Protein AF-A0A399F2X4-F1 (afdb_monomer_lite)

Structure (mmCIF, N/CA/C/O backbone):
data_AF-A0A399F2X4-F1
#
_entry.id   AF-A0A399F2X4-F1
#
loop_
_atom_site.group_PDB
_atom_site.id
_atom_site.type_symbol
_atom_site.label_atom_id
_atom_site.label_alt_id
_atom_site.label_comp_id
_atom_site.label_asym_id
_atom_site.label_entity_id
_atom_site.label_seq_id
_atom_site.pdbx_PDB_ins_code
_atom_site.Cartn_x
_atom_site.Cartn_y
_atom_site.Cartn_z
_atom_site.occupancy
_atom_site.B_iso_or_equiv
_atom_site.auth_seq_id
_atom_site.auth_comp_id
_atom_site.auth_asym_id
_atom_site.auth_atom_id
_atom_site.pdbx_PDB_model_num
ATOM 1 N N . MET A 1 1 ? 36.537 -13.836 1.588 1.00 39.97 1 MET A N 1
ATOM 2 C CA . MET A 1 1 ? 35.482 -14.421 2.440 1.00 39.97 1 MET A CA 1
ATOM 3 C C . MET A 1 1 ? 34.225 -14.459 1.605 1.00 39.97 1 MET A C 1
ATOM 5 O O . MET A 1 1 ? 33.817 -13.409 1.134 1.00 39.97 1 MET A O 1
ATOM 9 N N . GLU A 1 2 ? 33.693 -15.646 1.347 1.00 48.72 2 GLU A N 1
ATOM 10 C CA . GLU A 1 2 ? 32.463 -15.823 0.576 1.00 48.72 2 GLU A CA 1
ATOM 11 C C . GLU A 1 2 ? 31.281 -15.624 1.533 1.00 48.72 2 GLU A C 1
ATOM 13 O O . GLU A 1 2 ? 31.170 -16.321 2.545 1.00 48.72 2 GLU A O 1
ATOM 18 N N . GLU A 1 3 ? 30.475 -14.593 1.291 1.00 52.88 3 GLU A N 1
ATOM 19 C CA . GLU A 1 3 ? 29.327 -14.262 2.130 1.00 52.88 3 GLU A CA 1
ATOM 20 C C . GLU A 1 3 ? 28.263 -15.352 1.960 1.00 52.88 3 GLU A C 1
ATOM 22 O O . GLU A 1 3 ? 27.816 -15.662 0.854 1.00 52.88 3 GLU A O 1
ATOM 27 N N . LYS A 1 4 ? 27.907 -16.011 3.064 1.00 54.25 4 LYS A N 1
ATOM 28 C CA . LYS A 1 4 ? 26.989 -17.148 3.055 1.00 54.25 4 LYS A CA 1
ATOM 29 C C . LYS A 1 4 ? 25.576 -16.630 2.780 1.00 54.25 4 LYS A C 1
ATOM 31 O O . LYS A 1 4 ? 24.913 -16.152 3.692 1.00 54.25 4 LYS A O 1
ATOM 36 N N . VAL A 1 5 ? 25.122 -16.732 1.532 1.00 59.81 5 VAL A N 1
ATOM 37 C CA . VAL A 1 5 ? 23.759 -16.348 1.137 1.00 59.81 5 VAL A CA 1
ATOM 38 C C . VAL A 1 5 ? 22.746 -17.184 1.924 1.00 59.81 5 VAL A C 1
ATOM 40 O O . VAL A 1 5 ? 22.725 -18.417 1.816 1.00 59.81 5 VAL A O 1
ATOM 43 N N . GLU A 1 6 ? 21.902 -16.529 2.723 1.00 63.84 6 GLU A N 1
ATOM 44 C CA . GLU A 1 6 ? 20.756 -17.186 3.347 1.00 63.84 6 GLU A CA 1
ATOM 45 C C . GLU A 1 6 ? 19.804 -17.687 2.259 1.00 63.84 6 GLU A C 1
ATOM 47 O O . GLU A 1 6 ? 19.302 -16.922 1.438 1.00 63.84 6 GLU A O 1
ATOM 52 N N . LYS A 1 7 ? 19.560 -19.000 2.232 1.00 80.50 7 LYS A N 1
ATOM 53 C CA . LYS A 1 7 ? 18.699 -19.620 1.214 1.00 80.50 7 LYS A CA 1
ATOM 54 C C . LYS A 1 7 ? 17.207 -19.388 1.480 1.00 80.50 7 LYS A C 1
ATOM 56 O O . LYS A 1 7 ? 16.410 -19.523 0.557 1.00 80.50 7 LYS A O 1
ATOM 61 N N . ILE A 1 8 ? 16.836 -19.086 2.729 1.00 84.31 8 ILE A N 1
ATOM 62 C CA . ILE A 1 8 ? 15.469 -18.807 3.186 1.00 84.31 8 ILE A CA 1
ATOM 63 C C . ILE A 1 8 ? 15.552 -17.821 4.357 1.00 84.31 8 ILE A C 1
ATOM 65 O O . ILE A 1 8 ? 16.296 -18.069 5.302 1.00 84.31 8 ILE A O 1
ATOM 69 N N . THR A 1 9 ? 14.739 -16.765 4.322 1.00 88.69 9 THR A N 1
ATOM 70 C CA . THR A 1 9 ? 14.605 -15.780 5.405 1.00 88.69 9 THR A CA 1
ATOM 71 C C . THR A 1 9 ? 13.118 -15.581 5.709 1.00 88.69 9 THR A C 1
ATOM 73 O O . THR A 1 9 ? 12.303 -15.519 4.788 1.00 88.69 9 THR A O 1
ATOM 76 N N . GLY A 1 10 ? 12.750 -15.476 6.988 1.00 91.94 10 GLY A N 1
ATOM 77 C CA . GLY A 1 10 ? 11.371 -15.251 7.431 1.00 91.94 10 GLY A CA 1
ATOM 78 C C . GLY A 1 10 ? 11.311 -14.329 8.648 1.00 91.94 10 GLY A C 1
ATOM 79 O O . GLY A 1 10 ? 12.251 -14.286 9.439 1.00 91.94 10 GLY A O 1
ATOM 80 N N . LYS A 1 11 ? 10.209 -13.586 8.790 1.00 95.44 11 LYS A N 1
ATOM 81 C CA . LYS A 1 11 ? 9.915 -12.741 9.958 1.00 95.44 11 LYS A CA 1
ATOM 82 C C . LYS A 1 11 ? 8.445 -12.849 10.343 1.00 95.44 11 LYS A C 1
ATOM 84 O O . LYS A 1 11 ? 7.616 -13.230 9.520 1.00 95.44 11 LYS A O 1
ATOM 89 N N . SER A 1 12 ? 8.144 -12.488 11.588 1.00 96.00 12 SER A N 1
ATOM 90 C CA . SER A 1 12 ? 6.785 -12.403 12.118 1.00 96.00 12 SER A CA 1
ATOM 91 C C . SER A 1 12 ? 6.455 -10.965 12.499 1.00 96.00 12 SER A C 1
ATOM 93 O O . SER A 1 12 ? 7.283 -10.266 13.079 1.00 96.00 12 SER A O 1
ATOM 95 N N . PHE A 1 13 ? 5.220 -10.543 12.235 1.00 96.94 13 PHE A N 1
ATOM 96 C CA . PHE A 1 13 ? 4.704 -9.270 12.736 1.00 96.94 13 PHE A CA 1
ATOM 97 C C . PHE A 1 13 ? 4.495 -9.256 14.257 1.00 96.94 13 PHE A C 1
ATOM 99 O O . PHE A 1 13 ? 4.267 -8.190 14.823 1.00 96.94 13 PHE A O 1
ATOM 106 N N . ASP A 1 14 ? 4.551 -10.401 14.935 1.00 96.31 14 ASP A N 1
ATOM 107 C CA . ASP A 1 14 ? 4.461 -10.456 16.402 1.00 96.31 14 ASP A CA 1
ATOM 108 C C . ASP A 1 14 ? 5.743 -9.945 17.073 1.00 96.31 14 ASP A C 1
ATOM 110 O O . ASP A 1 14 ? 5.722 -9.509 18.222 1.00 96.31 14 ASP A O 1
ATOM 114 N N . THR A 1 15 ? 6.845 -9.925 16.322 1.00 96.81 15 THR A N 1
ATOM 115 C CA . THR A 1 15 ? 8.121 -9.306 16.687 1.00 96.81 15 THR A CA 1
ATOM 116 C C . THR A 1 15 ? 8.558 -8.388 15.543 1.00 96.81 15 THR A C 1
ATOM 118 O O . THR A 1 15 ? 9.469 -8.743 14.788 1.00 96.81 15 THR A O 1
ATOM 121 N N . PRO A 1 16 ? 7.862 -7.257 15.335 1.00 97.50 16 PRO A N 1
ATOM 122 C CA . PRO A 1 16 ? 8.118 -6.404 14.186 1.00 97.50 16 PRO A CA 1
ATOM 123 C C . PRO A 1 16 ? 9.488 -5.730 14.301 1.00 97.50 16 PRO A C 1
ATOM 125 O O . PRO A 1 16 ? 9.978 -5.488 15.404 1.00 97.50 16 PRO A O 1
ATOM 128 N N . ASP A 1 17 ? 10.082 -5.388 13.158 1.00 97.38 17 ASP A N 1
ATOM 129 C CA . ASP A 1 17 ? 11.335 -4.624 13.121 1.00 97.38 17 ASP A CA 1
ATOM 130 C C . ASP A 1 17 ? 11.118 -3.207 13.671 1.00 97.38 17 ASP A C 1
ATOM 132 O O . ASP A 1 17 ? 11.993 -2.627 14.312 1.00 97.38 17 ASP A O 1
ATOM 136 N N . GLU A 1 18 ? 9.932 -2.651 13.416 1.00 97.62 18 GLU A N 1
ATOM 137 C CA . GLU A 1 18 ? 9.538 -1.318 13.849 1.00 97.62 18 GLU A CA 1
ATOM 138 C C . GLU A 1 18 ? 8.034 -1.272 14.145 1.00 97.62 18 GLU A C 1
ATOM 140 O O . GLU A 1 18 ? 7.224 -1.835 13.409 1.00 97.62 18 GLU A O 1
ATOM 145 N N . THR A 1 19 ? 7.645 -0.540 15.188 1.00 97.88 19 THR A N 1
ATOM 146 C CA . THR A 1 19 ? 6.246 -0.192 15.460 1.00 97.88 19 THR A CA 1
ATOM 147 C C . THR A 1 19 ? 6.093 1.325 15.458 1.00 97.88 19 THR A C 1
ATOM 149 O O . THR A 1 19 ? 6.681 2.023 16.284 1.00 97.88 19 THR A O 1
ATOM 152 N N . ARG A 1 20 ? 5.240 1.836 14.571 1.00 96.44 20 ARG A N 1
ATOM 153 C CA . ARG A 1 20 ? 4.943 3.262 14.395 1.00 96.44 20 ARG A CA 1
ATOM 154 C C . ARG A 1 20 ? 3.545 3.594 14.921 1.00 96.44 20 ARG A C 1
ATOM 156 O O . ARG A 1 20 ? 2.614 2.795 14.801 1.00 96.44 20 ARG A O 1
ATOM 163 N N . ARG A 1 21 ? 3.378 4.806 15.459 1.00 96.00 21 ARG A N 1
ATOM 164 C CA . ARG A 1 21 ? 2.077 5.397 15.842 1.00 96.00 21 ARG A CA 1
ATOM 165 C C . ARG A 1 21 ? 1.967 6.830 15.309 1.00 96.00 21 ARG A C 1
ATOM 167 O O . ARG A 1 21 ? 1.972 7.774 16.092 1.00 96.00 21 ARG A O 1
ATOM 174 N N . PRO A 1 22 ? 1.954 7.005 13.977 1.00 88.38 22 PRO A N 1
ATOM 175 C CA . PRO A 1 22 ? 2.062 8.328 13.360 1.00 88.38 22 PRO A CA 1
ATOM 176 C C . PRO A 1 22 ? 0.803 9.192 13.533 1.00 88.38 22 PRO A C 1
ATOM 178 O O . PRO A 1 22 ? 0.856 10.394 13.304 1.00 88.38 22 PRO A O 1
ATOM 181 N N . PHE A 1 23 ? -0.321 8.592 13.925 1.00 92.06 23 PHE A N 1
ATOM 182 C CA . PHE A 1 23 ? -1.590 9.270 14.163 1.00 92.06 23 PHE A CA 1
ATOM 183 C C . PHE A 1 23 ? -2.391 8.563 15.259 1.00 92.06 23 PHE A C 1
ATOM 185 O O . PHE A 1 23 ? -2.182 7.381 15.549 1.00 92.06 23 PHE A O 1
ATOM 192 N N . GLU A 1 24 ? -3.328 9.293 15.866 1.00 95.12 24 GLU A N 1
ATOM 193 C CA . GLU A 1 24 ? -4.239 8.745 16.872 1.00 95.12 24 GLU A CA 1
ATOM 194 C C . GLU A 1 24 ? -5.048 7.570 16.292 1.00 95.12 24 GLU A C 1
ATOM 196 O O . GLU A 1 24 ? -5.390 7.547 15.108 1.00 95.12 24 GLU A O 1
ATOM 201 N N . LYS A 1 25 ? -5.335 6.566 17.131 1.00 97.25 25 LYS A N 1
ATOM 202 C CA . LYS A 1 25 ? -6.074 5.341 16.772 1.00 97.25 25 LYS A CA 1
ATOM 203 C C . LYS A 1 25 ? -5.433 4.482 15.676 1.00 97.25 25 LYS A C 1
ATOM 205 O O . LYS A 1 25 ? -6.057 3.522 15.233 1.00 97.25 25 LYS A O 1
ATOM 210 N N . GLY A 1 26 ? -4.197 4.781 15.281 1.00 97.00 26 GLY A N 1
ATOM 211 C CA . GLY A 1 26 ? -3.413 3.990 14.343 1.00 97.00 26 GLY A CA 1
ATOM 212 C C . GLY A 1 26 ? -2.165 3.389 14.976 1.00 97.00 26 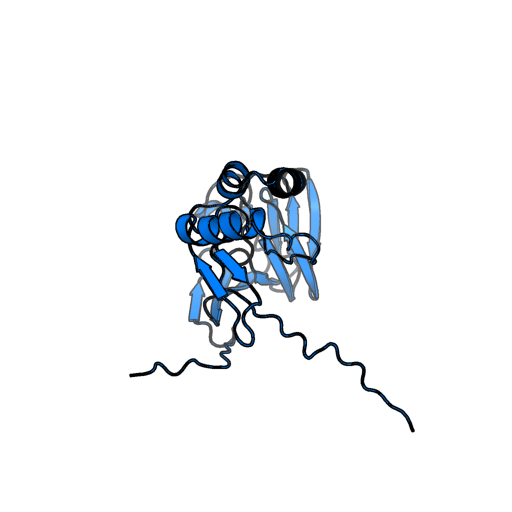GLY A C 1
ATOM 213 O O . GLY A 1 26 ? -1.450 4.030 15.751 1.00 97.00 26 GLY A O 1
ATOM 214 N N . LYS A 1 27 ? -1.875 2.146 14.609 1.00 98.06 27 LYS A N 1
ATOM 215 C CA . LYS A 1 27 ? -0.597 1.477 14.853 1.00 98.06 27 LYS A CA 1
ATOM 216 C C . LYS A 1 27 ? -0.161 0.803 13.555 1.00 98.06 27 LYS A C 1
ATOM 218 O O . LYS A 1 27 ? -0.986 0.167 12.907 1.00 98.06 27 LYS A O 1
ATOM 223 N N . ILE A 1 28 ? 1.114 0.926 13.202 1.00 97.88 28 ILE A N 1
ATOM 224 C CA . ILE A 1 28 ? 1.694 0.286 12.017 1.00 97.88 28 ILE A CA 1
ATOM 225 C C . ILE A 1 28 ? 2.913 -0.516 12.463 1.00 97.88 28 ILE A C 1
ATOM 227 O O . ILE A 1 28 ? 3.895 0.063 12.919 1.00 97.88 28 ILE A O 1
ATOM 231 N N . ASP A 1 29 ? 2.842 -1.835 12.349 1.00 98.25 29 ASP A N 1
ATOM 232 C CA . ASP A 1 29 ? 3.984 -2.730 12.529 1.00 98.25 29 ASP A CA 1
ATOM 233 C C . ASP A 1 29 ? 4.658 -2.961 11.170 1.00 98.25 29 ASP A C 1
ATOM 235 O O . ASP A 1 29 ? 3.976 -3.188 10.170 1.00 98.25 29 ASP A O 1
ATOM 239 N N . VAL A 1 30 ? 5.987 -2.914 11.128 1.00 97.19 30 VAL A N 1
ATOM 240 C CA . VAL A 1 30 ? 6.780 -3.051 9.901 1.00 97.19 30 VAL A CA 1
ATOM 241 C C . VAL A 1 30 ? 7.719 -4.240 10.029 1.00 97.19 30 VAL A C 1
ATOM 243 O O . VAL A 1 30 ? 8.387 -4.403 11.051 1.00 97.19 30 VAL A O 1
ATOM 246 N N . ILE A 1 31 ? 7.801 -5.046 8.975 1.00 96.00 31 ILE A N 1
ATOM 247 C CA . ILE A 1 31 ? 8.850 -6.056 8.810 1.00 96.00 31 ILE A CA 1
ATOM 248 C C . ILE A 1 31 ? 9.488 -5.907 7.434 1.00 96.00 31 ILE A C 1
ATOM 250 O O . ILE A 1 31 ? 8.806 -5.630 6.451 1.00 96.00 31 ILE A O 1
ATOM 254 N N . THR A 1 32 ? 10.795 -6.129 7.351 1.00 92.44 32 THR A N 1
ATOM 255 C CA . THR A 1 32 ? 11.526 -6.217 6.083 1.00 92.44 32 THR A CA 1
ATOM 256 C C . THR A 1 32 ? 12.113 -7.614 5.931 1.00 92.44 32 THR A C 1
ATOM 258 O O . THR A 1 32 ? 12.995 -8.007 6.697 1.00 92.44 32 THR A O 1
ATOM 261 N N . VAL A 1 33 ? 11.635 -8.371 4.941 1.00 90.06 33 VAL A N 1
ATOM 262 C CA . VAL A 1 33 ? 12.081 -9.746 4.651 1.00 90.06 33 VAL A CA 1
ATOM 263 C C . VAL A 1 33 ? 12.603 -9.810 3.225 1.00 90.06 33 VAL A C 1
ATOM 265 O O . VAL A 1 33 ? 11.892 -9.450 2.293 1.00 90.06 33 VAL A O 1
ATOM 268 N N . GLY A 1 34 ? 13.851 -10.253 3.042 1.00 85.50 34 GLY A N 1
ATOM 269 C CA . GLY A 1 34 ? 14.466 -10.326 1.711 1.00 85.50 34 GLY A CA 1
ATOM 270 C C . GLY A 1 34 ? 14.516 -8.973 0.986 1.00 85.50 34 GLY A C 1
ATOM 271 O O . GLY A 1 34 ? 14.362 -8.926 -0.229 1.00 85.50 34 GLY A O 1
ATOM 272 N N . GLY A 1 35 ? 14.654 -7.872 1.735 1.00 84.38 35 GLY A N 1
ATOM 273 C CA . GLY A 1 35 ? 14.640 -6.505 1.200 1.00 84.38 35 GLY A CA 1
ATOM 274 C C . GLY A 1 35 ? 13.250 -5.946 0.863 1.00 84.38 35 GLY A C 1
ATOM 275 O O . GLY A 1 35 ? 13.161 -4.816 0.396 1.00 84.38 35 GLY A O 1
ATOM 276 N N . LEU A 1 36 ? 12.171 -6.697 1.108 1.00 85.31 36 LEU A N 1
ATOM 277 C CA . LEU A 1 36 ? 10.798 -6.264 0.847 1.00 85.31 36 LEU A CA 1
ATOM 278 C C . LEU A 1 36 ? 10.125 -5.794 2.147 1.00 85.31 36 LEU A C 1
ATOM 280 O O . LEU A 1 36 ? 10.039 -6.592 3.088 1.00 85.31 36 LEU A O 1
ATOM 284 N N . PRO A 1 37 ? 9.650 -4.538 2.222 1.00 90.00 37 PRO A N 1
ATOM 285 C CA . PRO A 1 37 ? 8.921 -4.039 3.379 1.00 90.00 37 PRO A CA 1
ATOM 286 C C . PRO A 1 37 ? 7.449 -4.463 3.328 1.00 90.00 37 PRO A C 1
ATOM 288 O O . PRO A 1 37 ? 6.781 -4.305 2.309 1.00 90.00 37 PRO A O 1
ATOM 291 N N . PHE A 1 38 ? 6.930 -4.944 4.453 1.00 93.38 38 PHE A N 1
ATOM 292 C CA . PHE A 1 38 ? 5.515 -5.240 4.655 1.00 93.38 38 PHE A CA 1
ATOM 293 C C . PHE A 1 38 ? 4.996 -4.491 5.878 1.00 93.38 38 PHE A C 1
ATOM 295 O O . PHE A 1 38 ? 5.710 -4.332 6.874 1.00 93.38 38 PHE A O 1
ATOM 302 N N . TYR A 1 39 ? 3.732 -4.083 5.816 1.00 96.19 39 TYR A N 1
ATOM 303 C CA . TYR A 1 39 ? 3.081 -3.290 6.852 1.00 96.19 39 TYR A CA 1
ATOM 304 C C . TYR A 1 39 ? 1.858 -4.025 7.383 1.00 96.19 39 TYR A C 1
ATOM 306 O O . TYR A 1 39 ? 1.017 -4.447 6.594 1.00 96.19 39 TYR A O 1
ATOM 314 N N . ARG A 1 40 ? 1.730 -4.143 8.706 1.00 98.19 40 ARG A N 1
ATOM 315 C CA . ARG A 1 40 ? 0.478 -4.524 9.367 1.00 98.19 40 ARG A CA 1
ATOM 316 C C . ARG A 1 40 ? -0.093 -3.296 10.054 1.00 98.19 40 ARG A C 1
ATOM 318 O O . ARG A 1 40 ? 0.483 -2.803 11.025 1.00 98.19 40 ARG A O 1
ATOM 325 N N . GLU A 1 41 ? -1.223 -2.810 9.562 1.00 98.06 41 GLU A N 1
ATOM 326 C CA . GLU A 1 41 ? -1.934 -1.694 10.180 1.00 98.06 41 GLU A CA 1
ATOM 327 C C . GLU A 1 41 ? -3.001 -2.226 11.139 1.00 98.06 41 GLU A C 1
ATOM 329 O O . GLU A 1 41 ? -3.699 -3.198 10.854 1.00 98.06 41 GLU A O 1
ATOM 334 N N . THR A 1 42 ? -3.119 -1.591 12.300 1.00 98.56 42 THR A N 1
ATOM 335 C CA . THR A 1 42 ? -4.194 -1.817 13.269 1.00 98.56 42 THR A CA 1
ATOM 336 C C . THR A 1 42 ? -4.852 -0.481 13.564 1.00 98.56 42 THR A C 1
ATOM 338 O O . THR A 1 42 ? -4.226 0.421 14.131 1.00 98.56 42 THR A O 1
ATOM 341 N N . LEU A 1 43 ? -6.113 -0.361 13.163 1.00 98.69 43 LEU A N 1
ATOM 342 C CA . LEU A 1 43 ? -6.903 0.858 13.255 1.00 98.69 43 LEU A CA 1
ATOM 343 C C . LEU A 1 43 ? -8.026 0.633 14.267 1.00 98.69 43 LEU A C 1
ATOM 345 O O . LEU A 1 43 ? -8.848 -0.268 14.108 1.00 98.69 43 LEU A O 1
ATOM 349 N N . ALA A 1 44 ? -8.035 1.422 15.337 1.00 98.62 44 ALA A N 1
ATOM 350 C CA . ALA A 1 44 ? -8.999 1.258 16.419 1.00 98.62 44 ALA A CA 1
ATOM 351 C C . ALA A 1 44 ? -10.403 1.759 16.018 1.00 98.62 44 ALA A C 1
ATOM 353 O O . ALA A 1 44 ? -10.527 2.613 15.133 1.00 98.62 44 ALA A O 1
ATOM 354 N N . PRO A 1 45 ? -11.465 1.307 16.709 1.00 98.62 45 PRO A N 1
ATOM 355 C CA . PRO A 1 45 ? -12.823 1.794 16.492 1.00 98.62 45 PRO A CA 1
ATOM 356 C C . PRO A 1 45 ? -12.944 3.320 16.495 1.00 98.62 45 PRO A C 1
ATOM 358 O O . PRO A 1 45 ? -12.369 4.037 17.329 1.00 98.62 45 PRO A O 1
ATOM 361 N N . GLY A 1 46 ? -13.718 3.827 15.538 1.00 98.00 46 GLY A N 1
ATOM 362 C CA . GLY A 1 46 ? -13.890 5.257 15.297 1.00 98.00 46 GLY A CA 1
ATOM 363 C C . GLY A 1 46 ? -12.694 5.944 14.630 1.00 98.00 46 GLY A C 1
ATOM 364 O O . GLY A 1 46 ? -12.725 7.168 14.512 1.00 98.00 46 GLY A O 1
ATOM 365 N N . TRP A 1 47 ? -11.654 5.214 14.208 1.00 98.62 47 TRP A N 1
ATOM 366 C CA . TRP A 1 47 ? -10.634 5.761 13.312 1.00 98.62 47 TRP A CA 1
ATOM 367 C C . TRP A 1 47 ? -11.260 6.149 11.964 1.00 98.62 47 TRP A C 1
ATOM 369 O O . TRP A 1 47 ? -12.112 5.444 11.428 1.00 98.62 47 TRP A O 1
ATOM 379 N N . GLN A 1 48 ? -10.801 7.270 11.416 1.00 98.62 48 GLN A N 1
ATOM 380 C CA . GLN A 1 48 ? -11.164 7.806 10.103 1.00 98.62 48 GLN A CA 1
ATOM 381 C C . GLN A 1 48 ? -9.987 8.623 9.566 1.00 98.62 48 GLN A C 1
ATOM 383 O O . GLN A 1 48 ? -9.437 9.440 10.317 1.00 98.62 48 GLN A O 1
ATOM 388 N N . TRP A 1 49 ? -9.622 8.445 8.296 1.00 98.31 49 TRP A N 1
ATOM 389 C CA . TRP A 1 49 ? -8.478 9.119 7.679 1.00 98.31 49 TRP A CA 1
ATOM 390 C C . TRP A 1 49 ? -8.603 10.643 7.784 1.00 98.31 49 TRP A C 1
ATOM 392 O O . TRP A 1 49 ? -7.698 11.295 8.312 1.00 98.31 49 TRP A O 1
ATOM 402 N N . SER A 1 50 ? -9.753 11.213 7.414 1.00 98.00 50 SER A N 1
ATOM 403 C CA . SER A 1 50 ? -9.980 12.667 7.461 1.00 98.00 50 SER A CA 1
ATOM 404 C C . SER A 1 50 ? -9.940 13.275 8.867 1.00 98.00 50 SER A C 1
ATOM 406 O O . SER A 1 50 ? -9.699 14.474 9.006 1.00 98.00 50 SER A O 1
ATOM 408 N N . ARG A 1 51 ? -10.136 12.467 9.917 1.00 97.75 51 ARG A N 1
ATOM 409 C CA . ARG A 1 51 ? -10.078 12.921 11.316 1.00 97.75 51 ARG A CA 1
ATOM 410 C C . ARG A 1 51 ? -8.707 12.734 11.953 1.00 97.75 51 ARG A C 1
ATOM 412 O O . ARG A 1 51 ? -8.285 13.594 12.712 1.00 97.75 51 ARG A O 1
ATOM 419 N N . HIS A 1 52 ? -8.030 11.624 11.664 1.00 97.88 52 HIS A N 1
ATOM 420 C CA . HIS A 1 52 ? -6.837 11.220 12.416 1.00 97.88 52 HIS A CA 1
ATOM 421 C C . HIS A 1 52 ? -5.552 11.343 11.595 1.00 97.88 52 HIS A C 1
ATOM 423 O O . HIS A 1 52 ? -4.498 11.615 12.158 1.00 97.88 52 HIS A O 1
ATOM 429 N N . VAL A 1 53 ? -5.623 11.185 10.270 1.00 96.00 53 VAL A N 1
ATOM 430 C CA . VAL A 1 53 ? -4.447 11.226 9.387 1.00 96.00 53 VAL A CA 1
ATOM 431 C C . VAL A 1 53 ? -4.310 12.587 8.715 1.00 96.00 53 VAL A C 1
ATOM 433 O O . VAL A 1 53 ? -3.226 13.166 8.729 1.00 96.00 53 VAL A O 1
ATOM 436 N N . LYS A 1 54 ? -5.406 13.143 8.183 1.00 95.62 54 LYS A N 1
ATOM 437 C CA . LYS A 1 54 ? -5.424 14.458 7.522 1.00 95.62 54 LYS A CA 1
ATOM 438 C C . LYS A 1 54 ? -4.762 15.581 8.339 1.00 95.62 54 LYS A C 1
ATOM 440 O O . LYS A 1 54 ? -4.014 16.343 7.733 1.00 95.62 54 LYS A O 1
ATOM 445 N N . PRO A 1 55 ? -4.947 15.707 9.671 1.00 95.75 55 PRO A N 1
ATOM 446 C CA . PRO A 1 55 ? -4.253 16.744 10.443 1.00 95.75 55 PRO A CA 1
ATOM 447 C C . PRO A 1 55 ? -2.722 16.618 10.438 1.00 95.75 55 PRO A C 1
ATOM 449 O O . PRO A 1 55 ? -2.034 17.607 10.666 1.00 95.75 55 PRO A O 1
ATOM 452 N N . VAL A 1 56 ? -2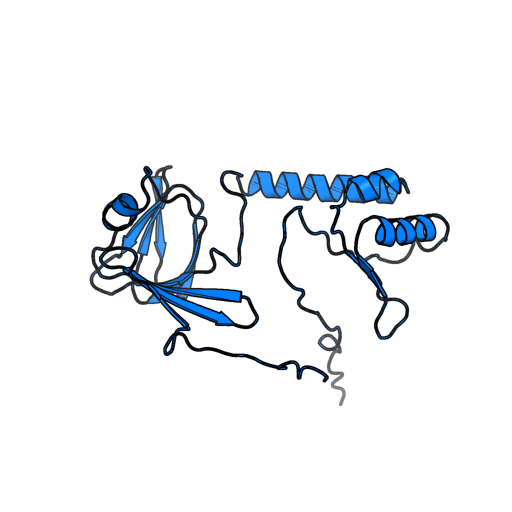.196 15.416 10.184 1.00 91.81 56 VAL A N 1
ATOM 453 C CA . VAL A 1 56 ? -0.756 15.127 10.142 1.00 91.81 56 VAL A CA 1
ATOM 454 C C . VAL A 1 56 ? -0.189 15.331 8.736 1.00 91.81 56 VAL A C 1
ATOM 456 O O . VAL A 1 56 ? 0.901 15.876 8.592 1.00 91.81 56 VAL A O 1
ATOM 459 N N . VAL A 1 57 ? -0.912 14.895 7.698 1.00 90.69 57 VAL A N 1
ATOM 460 C CA . VAL A 1 57 ? -0.395 14.848 6.312 1.00 90.69 57 VAL A CA 1
ATOM 461 C C . VAL A 1 57 ? -0.921 15.960 5.399 1.00 90.69 57 VAL A C 1
ATOM 463 O O . VAL A 1 57 ? -0.366 16.185 4.327 1.00 90.69 57 VAL A O 1
ATOM 466 N N . GLY A 1 58 ? -1.976 16.667 5.806 1.00 90.38 58 GLY A N 1
ATOM 467 C CA . GLY A 1 58 ? -2.648 17.678 4.992 1.00 90.38 58 GLY A CA 1
ATOM 468 C C . GLY A 1 58 ? -3.492 17.098 3.849 1.00 90.38 58 GLY A C 1
ATOM 469 O O . GLY A 1 58 ? -3.779 15.903 3.793 1.00 90.38 58 GLY A O 1
ATOM 470 N N . GLY A 1 59 ? -3.920 17.971 2.933 1.00 92.19 59 GLY A N 1
ATOM 471 C CA . GLY A 1 59 ? -4.758 17.605 1.785 1.00 92.19 59 GLY A CA 1
ATOM 472 C C . GLY A 1 59 ? -6.251 17.444 2.106 1.00 92.19 59 GLY A C 1
ATOM 473 O O . GLY A 1 59 ? -6.701 17.653 3.235 1.00 92.19 59 GLY A O 1
ATOM 474 N N . ASN A 1 60 ? -7.037 17.103 1.082 1.00 93.75 60 ASN A N 1
ATOM 475 C CA . ASN A 1 60 ? -8.492 16.932 1.200 1.00 93.75 60 ASN A CA 1
ATOM 476 C C . ASN A 1 60 ? -8.913 15.466 1.355 1.00 93.75 60 ASN A C 1
ATOM 478 O O . ASN A 1 60 ? -9.867 15.203 2.084 1.00 93.75 60 ASN A O 1
ATOM 482 N N . SER A 1 61 ? -8.163 14.549 0.746 1.00 95.56 61 SER A N 1
ATOM 483 C CA . SER A 1 61 ? -8.375 13.099 0.739 1.00 95.56 61 SER A CA 1
ATOM 484 C C . SER A 1 61 ? -7.025 12.367 0.722 1.00 95.56 61 SER A C 1
ATOM 486 O O . SER A 1 61 ? -5.982 12.980 0.460 1.00 95.56 61 SER A O 1
ATOM 488 N N . CYS A 1 62 ? -7.019 11.068 1.024 1.00 93.31 62 CYS A N 1
ATOM 489 C CA . CYS A 1 62 ? -5.823 10.238 0.950 1.00 93.31 62 CYS A CA 1
ATOM 490 C C . CYS A 1 62 ? -5.370 10.111 -0.505 1.00 93.31 62 CYS A C 1
ATOM 492 O O . CYS A 1 62 ? -6.126 9.657 -1.357 1.00 93.31 62 CYS A O 1
ATOM 494 N N . GLN A 1 63 ? -4.122 10.486 -0.783 1.00 91.69 63 GLN A N 1
ATOM 495 C CA . GLN A 1 63 ? -3.537 10.435 -2.129 1.00 91.69 63 GLN A CA 1
ATOM 496 C C . GLN A 1 63 ? -2.576 9.256 -2.323 1.00 91.69 63 GLN A C 1
ATOM 498 O O . GLN A 1 63 ? -1.853 9.192 -3.316 1.00 91.69 63 GLN A O 1
ATOM 503 N N . ARG A 1 64 ? -2.530 8.322 -1.369 1.00 88.31 64 ARG A N 1
ATOM 504 C CA . ARG A 1 64 ? -1.680 7.137 -1.471 1.00 88.31 64 ARG A CA 1
ATOM 505 C C . ARG A 1 64 ? -2.430 6.036 -2.221 1.00 88.31 64 ARG A C 1
ATOM 507 O O . ARG A 1 64 ? -3.626 5.852 -2.024 1.00 88.31 64 ARG A O 1
ATOM 514 N N . PHE A 1 65 ? -1.717 5.322 -3.086 1.00 88.62 65 PHE A N 1
ATOM 515 C CA . PHE A 1 65 ? -2.206 4.080 -3.675 1.00 88.62 65 PHE A CA 1
ATOM 516 C C . PHE A 1 65 ? -2.054 2.952 -2.654 1.00 88.62 65 PHE A C 1
ATOM 518 O O . PHE A 1 65 ? -0.996 2.829 -2.030 1.00 88.62 65 PHE A O 1
ATOM 525 N N . HIS A 1 66 ? -3.097 2.148 -2.484 1.00 92.06 66 HIS A N 1
ATOM 526 C CA . HIS A 1 66 ? -3.138 1.102 -1.470 1.00 92.06 66 HIS A CA 1
ATOM 527 C C . HIS A 1 66 ? -3.499 -0.250 -2.069 1.00 92.06 66 HIS A C 1
ATOM 529 O O . HIS A 1 66 ? -4.421 -0.347 -2.882 1.00 92.06 66 HIS A O 1
ATOM 535 N N . VAL A 1 67 ? -2.834 -1.295 -1.578 1.00 93.62 67 VAL A N 1
ATOM 536 C CA . VAL A 1 67 ? -3.221 -2.692 -1.787 1.00 93.62 67 VAL A CA 1
ATOM 537 C C . VAL A 1 67 ? -3.303 -3.349 -0.420 1.00 93.62 67 VAL A C 1
ATOM 539 O O . VAL A 1 67 ? -2.282 -3.584 0.233 1.00 93.62 67 VAL A O 1
ATOM 542 N N . LYS A 1 68 ? -4.530 -3.640 0.011 1.00 96.50 68 LYS A N 1
ATOM 543 C CA . LYS A 1 68 ? -4.815 -4.116 1.365 1.00 96.50 68 LYS A CA 1
ATOM 544 C C . LYS A 1 68 ? -5.381 -5.519 1.365 1.00 96.50 68 LYS A C 1
ATOM 546 O O . LYS A 1 68 ? -6.242 -5.835 0.551 1.00 96.50 68 LYS A O 1
ATOM 551 N N . ILE A 1 69 ? -4.939 -6.315 2.331 1.00 97.88 69 ILE A N 1
ATOM 552 C CA . ILE A 1 69 ? -5.511 -7.619 2.672 1.00 97.88 69 ILE A CA 1
ATOM 553 C C . ILE A 1 69 ? -6.068 -7.511 4.089 1.00 97.88 69 ILE A C 1
ATOM 555 O O . ILE A 1 69 ? -5.317 -7.234 5.027 1.00 97.88 69 ILE A O 1
ATOM 559 N N . PHE A 1 70 ? -7.369 -7.716 4.252 1.00 98.44 70 PHE A N 1
ATOM 560 C CA . PHE A 1 70 ? -8.055 -7.521 5.527 1.00 98.44 70 PHE A CA 1
ATOM 561 C C . PHE A 1 70 ? -8.059 -8.808 6.356 1.00 98.44 70 PHE A C 1
ATOM 563 O O . PHE A 1 70 ? -8.407 -9.883 5.868 1.00 98.44 70 PHE A O 1
ATOM 570 N N . LEU A 1 71 ? -7.662 -8.696 7.624 1.00 98.44 71 LEU A N 1
ATOM 571 C CA . LEU A 1 71 ? -7.487 -9.826 8.541 1.00 98.44 71 LEU A CA 1
ATOM 572 C C . LEU A 1 71 ? -8.536 -9.858 9.661 1.00 98.44 71 LEU A C 1
ATOM 574 O O . LEU A 1 71 ? -8.925 -10.941 10.087 1.00 98.44 71 LEU A O 1
ATOM 578 N N . ALA A 1 72 ? -8.966 -8.694 10.153 1.00 98.62 72 ALA A N 1
ATOM 579 C CA . ALA A 1 72 ? -9.942 -8.548 11.238 1.00 98.62 72 ALA A CA 1
ATOM 580 C C . ALA A 1 72 ? -10.654 -7.190 11.143 1.00 98.62 72 ALA A C 1
ATOM 582 O O . ALA A 1 72 ? -10.111 -6.262 10.534 1.00 98.62 72 ALA A O 1
ATOM 583 N N . GLY A 1 73 ? -11.827 -7.062 11.768 1.00 98.50 73 GLY A N 1
ATOM 584 C CA . GLY A 1 73 ? -12.658 -5.859 11.694 1.00 98.50 73 GLY A CA 1
ATOM 585 C C . GLY A 1 73 ? -13.099 -5.493 10.271 1.00 98.50 73 GLY A C 1
ATOM 586 O O . GLY A 1 73 ? -13.008 -6.297 9.341 1.00 98.50 73 GLY A O 1
ATOM 587 N N . ARG A 1 74 ? -13.636 -4.278 10.110 1.00 98.62 74 ARG A N 1
ATOM 588 C CA . ARG A 1 74 ? -14.164 -3.775 8.832 1.00 98.62 74 ARG A CA 1
ATOM 589 C C . ARG A 1 74 ? -13.720 -2.342 8.563 1.00 98.62 74 ARG A C 1
ATOM 591 O O . ARG A 1 74 ? -13.657 -1.516 9.478 1.00 98.62 74 ARG A O 1
ATOM 598 N N . GLN A 1 75 ? -13.483 -2.023 7.295 1.00 98.69 75 GLN A N 1
ATOM 599 C CA . GLN A 1 75 ? -13.163 -0.676 6.826 1.00 98.69 75 GLN A CA 1
ATOM 600 C C . GLN A 1 75 ? -14.095 -0.290 5.682 1.00 98.69 75 GLN A C 1
ATOM 602 O O . GLN A 1 75 ? -14.239 -1.023 4.707 1.00 98.69 75 GLN A O 1
ATOM 607 N N . ARG A 1 76 ? -14.696 0.894 5.782 1.00 98.75 76 ARG A N 1
ATOM 608 C CA . ARG A 1 76 ? -15.408 1.529 4.674 1.00 98.75 76 ARG A CA 1
ATOM 609 C C . ARG A 1 76 ? -14.471 2.515 3.991 1.00 98.75 76 ARG A C 1
ATOM 611 O O . ARG A 1 76 ? -13.734 3.232 4.669 1.00 98.75 76 ARG A O 1
ATOM 618 N N . VAL A 1 77 ? -14.520 2.549 2.667 1.00 98.50 77 VAL A N 1
ATOM 619 C CA . VAL A 1 77 ? -13.789 3.494 1.821 1.00 98.50 77 VAL A CA 1
ATOM 620 C C . VAL A 1 77 ? -14.795 4.275 0.988 1.00 98.50 77 VAL A C 1
ATOM 622 O O . VAL A 1 77 ? -15.775 3.704 0.507 1.00 98.50 77 VAL A O 1
ATOM 625 N N . ARG A 1 78 ? -14.542 5.574 0.830 1.00 98.50 78 ARG A N 1
ATOM 626 C CA . ARG A 1 78 ? -15.297 6.481 -0.034 1.00 98.50 78 ARG A CA 1
ATOM 627 C C . ARG A 1 78 ? -14.337 7.253 -0.915 1.00 98.50 78 ARG A C 1
ATOM 629 O O . ARG A 1 78 ? -13.537 8.029 -0.395 1.00 98.50 78 ARG A O 1
ATOM 636 N N . MET A 1 79 ? -14.433 7.034 -2.216 1.00 97.88 79 MET A N 1
ATOM 637 C CA . MET A 1 79 ? -13.680 7.770 -3.223 1.00 97.88 79 MET A CA 1
ATOM 638 C C . MET A 1 79 ? -14.236 9.192 -3.376 1.00 97.88 79 MET A C 1
ATOM 640 O O . MET A 1 79 ? -15.398 9.455 -3.055 1.00 97.88 79 MET A O 1
ATOM 644 N N . ASP A 1 80 ? -13.422 10.107 -3.898 1.00 97.12 80 ASP A N 1
ATOM 645 C CA . ASP A 1 80 ? -13.825 11.502 -4.128 1.00 97.12 80 ASP A CA 1
ATOM 646 C C . ASP A 1 80 ? -14.968 11.636 -5.163 1.00 97.12 80 ASP A C 1
ATOM 648 O O . ASP A 1 80 ? -15.715 12.613 -5.130 1.00 97.12 80 ASP A O 1
ATOM 652 N N . ASP A 1 81 ? -15.156 10.642 -6.041 1.00 95.56 81 ASP A N 1
ATOM 653 C CA . ASP A 1 81 ? -16.284 10.559 -6.987 1.00 95.56 81 ASP A CA 1
ATOM 654 C C . ASP A 1 81 ? -17.597 10.047 -6.354 1.00 95.56 81 ASP A C 1
ATOM 656 O O . ASP A 1 81 ? -18.635 9.996 -7.015 1.00 95.56 81 ASP A O 1
ATOM 660 N N . GLY A 1 82 ? -17.562 9.691 -5.066 1.00 96.56 82 GLY A N 1
ATOM 661 C CA . GLY A 1 82 ? -18.696 9.162 -4.312 1.00 96.56 82 GLY A CA 1
ATOM 662 C C . GLY A 1 82 ? -18.821 7.636 -4.317 1.00 96.56 82 GLY A C 1
ATOM 663 O O . GLY A 1 82 ? -19.699 7.119 -3.626 1.00 96.56 82 GLY A O 1
ATOM 664 N N . THR A 1 83 ? -17.964 6.901 -5.033 1.00 97.00 83 THR A N 1
ATOM 665 C CA . THR A 1 83 ? -17.930 5.432 -4.985 1.00 97.00 83 THR A CA 1
ATOM 666 C C . THR A 1 83 ? -17.607 4.960 -3.568 1.00 97.00 83 THR A C 1
ATOM 668 O O . THR A 1 83 ? -16.625 5.396 -2.967 1.00 97.00 83 THR A O 1
ATOM 671 N N . GLU A 1 84 ? -18.414 4.043 -3.026 1.00 98.19 84 GLU A N 1
ATOM 672 C CA . GLU A 1 84 ? -18.251 3.519 -1.666 1.00 98.19 84 GLU A CA 1
ATOM 673 C C . GLU A 1 84 ? -18.235 1.991 -1.627 1.00 98.19 84 GLU A C 1
ATOM 675 O O . GLU A 1 84 ? -19.073 1.329 -2.240 1.00 98.19 84 GLU A O 1
ATOM 680 N N . MET A 1 85 ? -17.325 1.426 -0.832 1.00 98.44 85 MET A N 1
ATOM 681 C CA . MET A 1 85 ? -17.236 -0.018 -0.604 1.00 98.44 85 MET A CA 1
ATOM 682 C C . MET A 1 85 ? -16.779 -0.323 0.825 1.00 98.44 85 MET A C 1
ATOM 684 O O . MET A 1 85 ? -16.028 0.450 1.423 1.00 98.44 85 MET A O 1
ATOM 688 N N . GLU A 1 86 ? -17.267 -1.427 1.393 1.00 98.62 86 GLU A N 1
ATOM 689 C CA . GLU A 1 86 ? -16.807 -1.962 2.679 1.00 98.62 86 GLU A CA 1
ATOM 690 C C . GLU A 1 86 ? -16.015 -3.239 2.461 1.00 98.62 86 GLU A C 1
ATOM 692 O O . GLU A 1 86 ? -16.418 -4.073 1.654 1.00 98.62 86 GLU A O 1
ATOM 697 N N . PHE A 1 87 ? -14.949 -3.395 3.235 1.00 98.62 87 PHE A N 1
ATOM 698 C CA . PHE A 1 87 ? -14.087 -4.565 3.230 1.00 98.62 87 PHE A CA 1
ATOM 699 C C . PHE A 1 87 ? -13.974 -5.130 4.645 1.00 98.62 87 PHE A C 1
ATOM 701 O O . PHE A 1 87 ? -13.912 -4.373 5.622 1.00 98.62 87 PHE A O 1
ATOM 708 N N . GLY A 1 88 ? -13.955 -6.453 4.752 1.00 98.31 88 GLY A N 1
ATOM 709 C CA . GLY A 1 88 ? -13.793 -7.205 5.990 1.00 98.31 88 GLY A CA 1
ATOM 710 C C . GLY A 1 88 ? -12.832 -8.387 5.825 1.00 98.31 88 GLY A C 1
ATOM 711 O O . GLY A 1 88 ? -12.127 -8.483 4.823 1.00 98.31 88 GLY A O 1
ATOM 712 N N . PRO A 1 89 ? -12.762 -9.297 6.810 1.00 98.38 89 PRO A N 1
ATOM 713 C CA . PRO A 1 89 ? -11.751 -10.350 6.829 1.00 98.38 89 PRO A CA 1
ATOM 714 C C . PRO A 1 89 ? -11.822 -11.257 5.595 1.00 98.38 89 PRO A C 1
ATOM 716 O O . PRO A 1 89 ? -12.885 -11.782 5.268 1.00 98.38 89 PRO A O 1
ATOM 719 N N . GLY A 1 90 ? -10.677 -11.468 4.944 1.00 96.69 90 GLY A N 1
ATOM 720 C CA . GLY A 1 90 ? -10.557 -12.254 3.712 1.00 96.69 90 GLY A CA 1
ATOM 721 C C . GLY A 1 90 ? -10.645 -11.433 2.424 1.00 96.69 90 GLY A C 1
ATOM 722 O O . GLY A 1 90 ? -10.247 -11.935 1.372 1.00 96.69 90 GLY A O 1
ATOM 723 N N . ASP A 1 91 ? -11.087 -10.176 2.499 1.00 98.38 91 ASP A N 1
ATOM 724 C CA . ASP A 1 91 ? -11.154 -9.299 1.334 1.00 98.38 91 ASP A CA 1
ATOM 725 C C . ASP A 1 91 ? -9.774 -8.740 0.960 1.00 98.38 91 ASP A C 1
ATOM 727 O O . ASP A 1 91 ? -8.896 -8.516 1.805 1.00 98.38 91 ASP A O 1
ATOM 731 N N . VAL A 1 92 ? -9.612 -8.462 -0.333 1.00 96.56 92 VAL A N 1
ATOM 732 C CA . VAL A 1 92 ? -8.466 -7.743 -0.896 1.00 96.56 92 VAL A CA 1
ATOM 733 C C . VAL A 1 92 ? -8.986 -6.502 -1.606 1.00 96.56 92 VAL A C 1
ATOM 735 O O . VAL A 1 92 ? -9.915 -6.595 -2.406 1.00 96.56 92 VAL A O 1
ATOM 738 N N . ALA A 1 93 ? -8.386 -5.346 -1.332 1.00 94.06 93 ALA A N 1
ATOM 739 C CA . ALA A 1 93 ? -8.800 -4.076 -1.917 1.00 94.06 93 ALA A CA 1
ATOM 740 C C . ALA A 1 93 ? -7.633 -3.356 -2.586 1.00 94.06 93 ALA A C 1
ATOM 742 O O . ALA A 1 93 ? -6.542 -3.256 -2.020 1.00 94.06 93 ALA A O 1
ATOM 743 N N . VAL A 1 94 ? -7.911 -2.791 -3.758 1.00 92.75 94 VAL A N 1
ATOM 744 C CA . VAL A 1 94 ? -7.063 -1.808 -4.432 1.00 92.75 94 VAL A CA 1
ATOM 745 C C . VAL A 1 94 ? -7.761 -0.458 -4.325 1.00 92.75 94 VAL A C 1
ATOM 747 O O . VAL A 1 94 ? -8.924 -0.338 -4.701 1.00 92.75 94 VAL A O 1
ATOM 750 N N . MET A 1 95 ? -7.078 0.549 -3.780 1.00 91.88 95 MET A N 1
ATOM 751 C CA . MET A 1 95 ? -7.620 1.907 -3.665 1.00 91.88 95 MET A CA 1
ATOM 752 C C . MET A 1 95 ? -6.6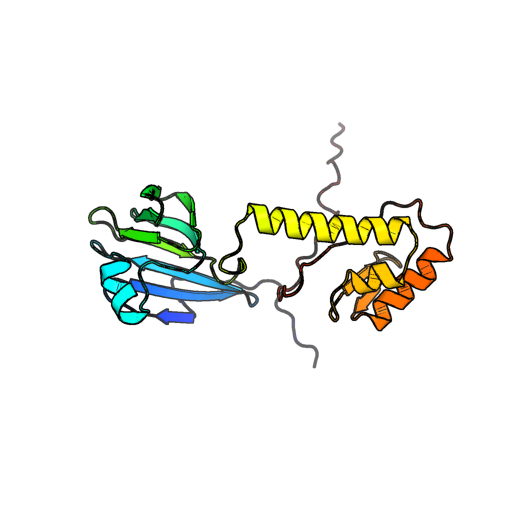75 2.886 -4.347 1.00 91.88 95 MET A C 1
ATOM 754 O O . MET A 1 95 ? -5.512 3.031 -3.956 1.00 91.88 95 MET A O 1
ATOM 758 N N . HIS A 1 96 ? -7.196 3.570 -5.360 1.00 90.56 96 HIS A N 1
ATOM 759 C CA . HIS A 1 96 ? -6.487 4.644 -6.041 1.00 90.56 96 HIS A CA 1
ATOM 760 C C . HIS A 1 96 ? -6.432 5.916 -5.176 1.00 90.56 96 HIS A C 1
ATOM 762 O O . HIS A 1 96 ? -7.218 6.058 -4.234 1.00 90.56 96 HIS A O 1
ATOM 768 N N . PRO A 1 97 ? -5.510 6.852 -5.473 1.00 91.94 97 PRO A N 1
ATOM 769 C CA . PRO A 1 97 ? -5.515 8.178 -4.862 1.00 91.94 97 PRO A CA 1
ATOM 770 C C . PRO A 1 97 ? -6.893 8.849 -4.957 1.00 91.94 97 PRO A C 1
ATOM 772 O O . PRO A 1 97 ? -7.550 8.765 -5.992 1.00 91.94 97 PRO A O 1
ATOM 775 N N . GLY A 1 98 ? -7.306 9.531 -3.888 1.00 95.19 98 GLY A N 1
ATOM 776 C CA . GLY A 1 98 ? -8.579 10.248 -3.807 1.00 95.19 98 GLY A CA 1
ATOM 777 C C . GLY A 1 98 ? -9.656 9.503 -3.026 1.00 95.19 98 GLY A C 1
ATOM 778 O O . GLY A 1 98 ? -10.663 9.103 -3.603 1.00 95.19 98 GLY A O 1
ATOM 779 N N . HIS A 1 99 ? -9.453 9.302 -1.719 1.00 97.69 99 HIS A N 1
ATOM 780 C CA . HIS A 1 99 ? -10.463 8.688 -0.850 1.00 97.69 99 HIS A CA 1
ATOM 781 C C . HIS A 1 99 ? -10.369 9.102 0.626 1.00 97.69 99 HIS A C 1
ATOM 783 O O . HIS A 1 99 ? -9.309 9.479 1.128 1.00 97.69 99 HIS A O 1
ATOM 789 N N . ASP A 1 100 ? -11.477 8.960 1.350 1.00 98.44 100 ASP A N 1
ATOM 790 C CA . ASP A 1 100 ? -11.508 8.842 2.811 1.00 98.44 100 ASP A CA 1
ATOM 791 C C . ASP A 1 100 ? -11.790 7.381 3.197 1.00 98.44 100 ASP A C 1
ATOM 793 O O . ASP A 1 100 ? -12.373 6.612 2.428 1.00 98.44 100 ASP A O 1
ATOM 797 N N . ALA A 1 101 ? -11.378 6.982 4.396 1.00 98.25 101 ALA A N 1
ATOM 798 C CA . ALA A 1 101 ? -11.621 5.638 4.907 1.00 98.25 101 ALA A CA 1
ATOM 799 C C . ALA A 1 101 ? -11.851 5.664 6.415 1.00 98.25 101 ALA A C 1
ATOM 801 O O . ALA A 1 101 ? -11.249 6.474 7.119 1.00 98.25 101 ALA A O 1
ATOM 802 N N . TRP A 1 102 ? -12.693 4.770 6.929 1.00 98.75 102 TRP A N 1
ATOM 803 C CA . TRP A 1 102 ? -12.971 4.667 8.362 1.00 98.75 102 TRP A CA 1
ATOM 804 C C . TRP A 1 102 ? -13.242 3.237 8.808 1.00 98.75 102 TRP A C 1
ATOM 806 O O . TRP A 1 102 ? -13.681 2.392 8.029 1.00 98.75 102 TRP A O 1
ATOM 816 N N . VAL A 1 103 ? -12.966 2.975 10.084 1.00 98.81 103 VAL A N 1
ATOM 817 C CA . VAL A 1 103 ? -13.299 1.701 10.730 1.00 98.81 103 VAL A CA 1
ATOM 818 C C . VAL A 1 103 ? -14.805 1.637 10.959 1.00 98.81 103 VAL A C 1
ATOM 820 O O . VAL A 1 103 ? -15.408 2.597 11.445 1.00 98.81 103 VAL A O 1
ATOM 823 N N . VAL A 1 104 ? -15.402 0.502 10.609 1.00 98.62 104 VAL A N 1
ATOM 824 C CA . VAL A 1 104 ? -16.822 0.213 10.825 1.00 98.62 104 VAL A CA 1
ATOM 825 C C . VAL A 1 104 ? -16.972 -0.657 12.069 1.00 98.62 104 VAL A C 1
ATOM 827 O O . VAL A 1 104 ? -16.307 -1.681 12.196 1.00 98.62 104 VAL A O 1
ATOM 830 N N . GLY A 1 105 ? -17.886 -0.269 12.960 1.00 97.19 105 GLY A N 1
ATOM 831 C CA . GLY A 1 105 ? -18.181 -1.013 14.184 1.00 97.19 105 GLY A CA 1
ATOM 832 C C . GLY A 1 105 ? -17.207 -0.734 15.332 1.00 97.19 105 GLY A C 1
ATOM 833 O O . GLY A 1 105 ? -16.560 0.315 15.393 1.00 97.19 105 GLY A O 1
ATOM 834 N N . ASP A 1 106 ? -17.164 -1.672 16.271 1.00 97.88 106 ASP A N 1
ATOM 835 C CA . ASP A 1 106 ? -16.422 -1.630 17.534 1.00 97.88 106 ASP A CA 1
ATOM 836 C C . ASP A 1 106 ? -15.231 -2.604 17.579 1.00 97.88 106 ASP A C 1
ATOM 838 O O . ASP A 1 106 ? -14.499 -2.647 18.569 1.00 97.88 106 ASP A O 1
ATOM 842 N N . GLU A 1 107 ? -14.976 -3.326 16.489 1.00 98.50 107 GLU A N 1
ATOM 843 C CA . GLU A 1 107 ? -13.788 -4.158 16.315 1.00 98.50 107 GLU A CA 1
ATOM 844 C C . GLU A 1 107 ? -12.659 -3.359 15.648 1.00 98.50 107 GLU A C 1
ATOM 846 O O . GLU A 1 107 ? -12.879 -2.574 14.723 1.00 98.50 107 GLU A O 1
ATOM 851 N N . ALA A 1 108 ? -11.421 -3.553 16.109 1.00 98.56 108 ALA A N 1
ATOM 852 C CA . ALA A 1 108 ? -10.266 -2.962 15.447 1.00 98.56 108 ALA A CA 1
ATOM 853 C C . ALA A 1 108 ? -10.073 -3.580 14.055 1.00 98.56 108 ALA A C 1
ATOM 855 O O . ALA A 1 108 ? -10.024 -4.798 13.905 1.00 98.56 108 ALA A O 1
ATOM 856 N N . ASN A 1 109 ? -9.896 -2.734 13.043 1.00 98.75 109 ASN A N 1
ATOM 857 C CA . ASN A 1 109 ? -9.598 -3.186 11.693 1.00 98.75 109 ASN A CA 1
ATOM 858 C C . ASN A 1 109 ? -8.098 -3.489 11.569 1.00 98.75 109 ASN A C 1
ATOM 860 O O . ASN A 1 109 ? -7.268 -2.588 11.742 1.00 98.75 109 ASN A O 1
ATOM 864 N N . VAL A 1 110 ? -7.752 -4.739 11.259 1.00 98.69 110 VAL A N 1
ATOM 865 C CA . VAL A 1 110 ? -6.369 -5.206 11.077 1.00 98.69 110 VAL A CA 1
ATOM 866 C C . VAL A 1 110 ? -6.168 -5.625 9.629 1.00 98.69 110 VAL A C 1
ATOM 868 O O . VAL A 1 110 ? -6.950 -6.412 9.099 1.00 98.69 110 VAL A O 1
ATOM 871 N N . LEU A 1 111 ? -5.115 -5.122 8.989 1.00 98.50 111 LEU A N 1
ATOM 872 C CA . LEU A 1 111 ? -4.837 -5.377 7.574 1.00 98.50 111 LEU A CA 1
ATOM 873 C C . LEU A 1 111 ? -3.336 -5.448 7.286 1.00 98.50 111 LEU A C 1
ATOM 875 O O . LEU A 1 111 ? -2.532 -4.888 8.033 1.00 98.50 111 LEU A O 1
ATOM 879 N N . ILE A 1 112 ? -2.974 -6.101 6.183 1.00 97.88 112 ILE A N 1
ATOM 880 C CA . ILE A 1 112 ? -1.645 -6.011 5.569 1.00 97.88 112 ILE A CA 1
ATOM 881 C C . ILE A 1 112 ? -1.700 -5.025 4.404 1.00 97.88 112 ILE A C 1
ATOM 883 O O . ILE A 1 112 ? -2.601 -5.123 3.577 1.00 97.88 112 ILE A O 1
ATOM 887 N N . GLU A 1 113 ? -0.737 -4.110 4.328 1.00 92.88 113 GLU A N 1
ATOM 888 C CA . GLU A 1 113 ? -0.602 -3.111 3.262 1.00 92.88 113 GLU A CA 1
ATOM 889 C C . GLU A 1 113 ? 0.698 -3.331 2.472 1.00 92.88 113 GLU A C 1
ATOM 891 O O . GLU A 1 113 ? 1.765 -3.565 3.052 1.00 92.88 113 GLU A O 1
ATOM 896 N N . LEU A 1 114 ? 0.606 -3.233 1.142 1.00 89.00 114 LEU A N 1
ATOM 897 C CA . LEU A 1 114 ? 1.703 -3.477 0.196 1.00 89.00 114 LEU A CA 1
ATOM 898 C C . LEU A 1 114 ? 2.116 -2.222 -0.599 1.00 89.00 114 LEU A C 1
ATOM 900 O O . LEU A 1 114 ? 2.827 -2.341 -1.599 1.00 89.00 114 LEU A O 1
ATOM 904 N N . ALA A 1 115 ? 1.707 -1.029 -0.159 1.00 70.00 115 ALA A N 1
ATOM 905 C CA . ALA A 1 115 ? 1.882 0.252 -0.853 1.00 70.00 115 ALA A CA 1
ATOM 906 C C . ALA A 1 115 ? 3.302 0.558 -1.375 1.00 70.00 115 ALA A C 1
ATOM 908 O O . ALA A 1 115 ? 3.439 1.265 -2.368 1.00 70.00 115 ALA A O 1
ATOM 909 N N . ASP A 1 116 ? 4.366 0.044 -0.745 1.00 72.12 116 ASP A N 1
ATOM 910 C CA . ASP A 1 116 ? 5.745 0.298 -1.204 1.00 72.12 116 ASP A CA 1
ATOM 911 C C . ASP A 1 116 ? 6.313 -0.818 -2.096 1.00 72.12 116 ASP A C 1
ATOM 913 O O . ASP A 1 116 ? 7.321 -0.609 -2.778 1.00 72.12 116 ASP A O 1
ATOM 917 N N . ILE A 1 117 ? 5.659 -1.984 -2.115 1.00 66.69 117 ILE A N 1
ATOM 918 C CA . ILE A 1 117 ? 5.966 -3.098 -3.022 1.00 66.69 117 ILE A CA 1
ATOM 919 C C . ILE A 1 117 ? 5.300 -2.850 -4.379 1.00 66.69 117 ILE A C 1
ATOM 921 O O . ILE A 1 117 ? 5.919 -3.064 -5.422 1.00 66.69 117 ILE A O 1
ATOM 925 N N . VAL A 1 118 ? 4.055 -2.368 -4.373 1.00 65.31 118 VAL A N 1
ATOM 926 C CA . VAL A 1 118 ? 3.292 -2.050 -5.584 1.00 65.31 118 VAL A CA 1
ATOM 927 C C . VAL A 1 118 ? 3.302 -0.540 -5.795 1.00 65.31 118 VAL A C 1
ATOM 929 O O . VAL A 1 118 ? 2.469 0.187 -5.262 1.00 65.31 118 VAL A O 1
ATOM 932 N N . LYS A 1 119 ? 4.264 -0.055 -6.584 1.00 61.06 119 LYS A N 1
ATOM 933 C CA . LYS A 1 119 ? 4.334 1.360 -6.963 1.00 61.06 119 LYS A CA 1
ATOM 934 C C . LYS A 1 119 ? 3.532 1.602 -8.238 1.00 61.06 119 LYS A C 1
ATOM 936 O O . LYS A 1 119 ? 3.968 1.219 -9.319 1.00 61.06 119 LYS A O 1
ATOM 941 N N . MET A 1 120 ? 2.398 2.280 -8.111 1.00 62.16 120 MET A N 1
ATOM 942 C CA . MET A 1 120 ? 1.733 2.935 -9.239 1.00 62.16 120 MET A CA 1
ATOM 943 C C . MET A 1 120 ? 2.199 4.397 -9.309 1.00 62.16 120 MET A C 1
ATOM 945 O O . MET A 1 120 ? 2.295 5.047 -8.262 1.00 62.16 120 MET A O 1
ATOM 949 N N . PRO A 1 121 ? 2.509 4.940 -10.498 1.00 58.75 121 PRO A N 1
ATOM 950 C CA . PRO A 1 121 ? 2.783 6.364 -10.634 1.00 58.75 121 PRO A CA 1
ATOM 951 C C . PRO A 1 121 ? 1.530 7.160 -10.249 1.00 58.75 121 PRO A C 1
ATOM 953 O O . PRO A 1 121 ? 0.435 6.918 -10.754 1.00 58.75 121 PRO A O 1
ATOM 956 N N . ALA A 1 122 ? 1.694 8.093 -9.313 1.00 55.44 122 ALA A N 1
ATOM 957 C CA . ALA A 1 122 ? 0.595 8.909 -8.818 1.00 55.44 122 ALA A CA 1
ATOM 958 C C . ALA A 1 122 ? -0.045 9.721 -9.958 1.00 55.44 122 ALA A C 1
ATOM 960 O O . ALA A 1 122 ? 0.662 10.335 -10.756 1.00 55.44 122 ALA A O 1
ATOM 961 N N . GLY A 1 123 ? -1.380 9.745 -10.008 1.00 56.66 123 GLY A N 1
ATOM 962 C CA . GLY A 1 123 ? -2.141 10.595 -10.931 1.00 56.66 123 GLY A CA 1
ATOM 963 C C . GLY A 1 123 ? -2.252 10.093 -12.373 1.00 56.66 123 GLY A C 1
ATOM 964 O O . GLY A 1 123 ? -2.753 10.834 -13.214 1.00 56.66 123 GLY A O 1
ATOM 965 N N . VAL A 1 124 ? -1.823 8.863 -12.672 1.00 58.53 124 VAL A N 1
ATOM 966 C CA . VAL A 1 124 ? -2.045 8.238 -13.985 1.00 58.53 124 VAL A CA 1
ATOM 967 C C . VAL A 1 124 ? -3.154 7.186 -13.848 1.00 58.53 124 VAL A C 1
ATOM 969 O O . VAL A 1 124 ? -2.979 6.249 -13.065 1.00 58.53 124 VAL A O 1
ATOM 972 N N . PRO A 1 125 ? -4.292 7.319 -14.556 1.00 68.56 125 PRO A N 1
ATOM 973 C CA . PRO A 1 125 ? -5.327 6.285 -14.583 1.00 68.56 125 PRO A CA 1
ATOM 974 C C . PRO A 1 125 ? -4.760 4.927 -15.021 1.00 68.56 125 PRO A C 1
ATOM 976 O O . PRO A 1 125 ? -3.855 4.871 -15.855 1.00 68.56 125 PRO A O 1
ATOM 979 N N . GLU A 1 126 ? -5.294 3.825 -14.489 1.00 65.31 126 GLU A N 1
ATOM 980 C CA . GLU A 1 126 ? -4.856 2.463 -14.846 1.00 65.31 126 GLU A CA 1
ATOM 981 C C . GLU A 1 126 ? -4.969 2.196 -16.357 1.00 65.31 126 GLU A C 1
ATOM 983 O O . GLU A 1 126 ? -4.084 1.592 -16.966 1.00 65.31 126 GLU A O 1
ATOM 988 N N . GLU A 1 127 ? -6.016 2.723 -16.987 1.00 74.44 127 GLU A N 1
ATOM 989 C CA . GLU A 1 127 ? -6.227 2.661 -18.436 1.00 74.44 127 GLU A CA 1
ATOM 990 C C . GLU A 1 127 ? -5.108 3.385 -19.191 1.00 74.44 127 GLU A C 1
ATOM 992 O O . GLU A 1 127 ? -4.536 2.838 -20.130 1.00 74.44 127 GLU A O 1
ATOM 997 N N . THR A 1 128 ? -4.701 4.565 -18.718 1.00 72.88 128 THR A N 1
ATOM 998 C CA . THR A 1 128 ? -3.573 5.313 -19.285 1.00 72.88 128 THR A CA 1
ATOM 999 C C . THR A 1 128 ? -2.247 4.574 -19.082 1.00 72.88 128 THR A C 1
ATOM 1001 O O . THR A 1 128 ? -1.407 4.560 -19.979 1.00 72.88 128 THR A O 1
ATOM 1004 N N . LEU A 1 129 ? -2.041 3.902 -17.944 1.00 71.62 129 LEU A N 1
ATOM 1005 C CA . LEU A 1 129 ? -0.856 3.057 -17.730 1.00 71.62 129 LEU A CA 1
ATOM 1006 C C . LEU A 1 129 ? -0.833 1.849 -18.663 1.00 71.62 129 LEU A C 1
ATOM 1008 O O . LEU A 1 129 ? 0.230 1.472 -19.166 1.00 71.62 129 LEU A O 1
ATOM 1012 N N . THR A 1 130 ? -2.002 1.268 -18.910 1.00 78.88 130 THR A N 1
ATOM 1013 C CA . THR A 1 130 ? -2.185 0.181 -19.869 1.00 78.88 130 THR A CA 1
ATOM 1014 C C . THR A 1 130 ? -1.862 0.662 -21.280 1.00 78.88 130 THR A C 1
ATOM 1016 O O . THR A 1 130 ? -1.079 0.016 -21.972 1.00 78.88 130 THR A O 1
ATOM 1019 N N . GLU A 1 131 ? -2.371 1.825 -21.691 1.00 81.50 131 GLU A N 1
ATOM 1020 C CA . GLU A 1 131 ? -2.075 2.436 -22.991 1.00 81.50 131 GLU A CA 1
ATOM 1021 C C . GLU A 1 131 ? -0.585 2.747 -23.163 1.00 81.50 131 GLU A C 1
ATOM 1023 O O . GLU A 1 131 ? 0.002 2.323 -24.158 1.00 81.50 131 GLU A O 1
ATOM 1028 N N . ILE A 1 132 ? 0.054 3.386 -22.176 1.00 81.12 132 ILE A N 1
ATOM 1029 C CA . ILE A 1 132 ? 1.497 3.689 -22.195 1.00 81.12 132 ILE A CA 1
ATOM 1030 C C . ILE A 1 132 ? 2.321 2.399 -22.296 1.00 81.12 132 ILE A C 1
ATOM 1032 O O . ILE A 1 132 ? 3.300 2.328 -23.042 1.00 81.12 132 ILE A O 1
ATOM 1036 N N . THR A 1 133 ? 1.925 1.359 -21.561 1.00 80.00 133 THR A N 1
ATOM 1037 C CA . THR A 1 133 ? 2.601 0.057 -21.592 1.00 80.00 133 THR A CA 1
ATOM 1038 C C . THR A 1 133 ? 2.437 -0.612 -22.955 1.00 80.00 133 THR A C 1
ATOM 1040 O O . THR A 1 133 ? 3.417 -1.083 -23.535 1.00 80.00 133 THR A O 1
ATOM 1043 N N . LEU A 1 134 ? 1.221 -0.618 -23.504 1.00 81.19 134 LEU A N 1
ATOM 1044 C CA . LEU A 1 134 ? 0.938 -1.160 -24.832 1.00 81.19 134 LEU A CA 1
ATOM 1045 C C . LEU A 1 134 ? 1.691 -0.398 -25.924 1.00 81.19 134 LEU A C 1
ATOM 1047 O O . LEU A 1 134 ? 2.219 -1.023 -26.843 1.00 81.19 134 LEU A O 1
ATOM 1051 N N . GLU A 1 135 ? 1.778 0.927 -25.828 1.00 87.31 135 GLU A N 1
ATOM 1052 C CA . GLU A 1 135 ? 2.547 1.754 -26.755 1.00 87.31 135 GLU A CA 1
ATOM 1053 C C . GLU A 1 135 ? 4.042 1.425 -26.683 1.00 87.31 135 GLU A C 1
ATOM 1055 O O . GLU A 1 135 ? 4.671 1.209 -27.720 1.00 87.31 135 GLU A O 1
ATOM 1060 N N . ALA A 1 136 ? 4.606 1.297 -25.478 1.00 83.38 136 ALA A N 1
ATOM 1061 C CA . ALA A 1 136 ? 6.002 0.910 -25.297 1.00 83.38 136 ALA A CA 1
ATOM 1062 C C . ALA A 1 136 ? 6.301 -0.469 -25.915 1.00 83.38 136 ALA A C 1
ATOM 1064 O O . ALA A 1 136 ? 7.292 -0.615 -26.637 1.00 83.38 136 ALA A O 1
ATOM 1065 N N . VAL A 1 137 ? 5.422 -1.454 -25.695 1.00 85.12 137 VAL A N 1
ATOM 1066 C CA . VAL A 1 137 ? 5.531 -2.799 -26.287 1.00 85.12 137 VAL A CA 1
ATOM 1067 C C . VAL A 1 137 ? 5.432 -2.740 -27.812 1.00 85.12 137 VAL A C 1
ATOM 1069 O O . VAL A 1 137 ? 6.249 -3.351 -28.498 1.00 85.12 137 VAL A O 1
ATOM 1072 N N . ARG A 1 138 ? 4.473 -1.986 -28.364 1.00 85.06 138 ARG A N 1
ATOM 1073 C CA . ARG A 1 138 ? 4.323 -1.824 -29.820 1.00 85.06 138 ARG A CA 1
ATOM 1074 C C . ARG A 1 138 ? 5.550 -1.165 -30.437 1.00 85.06 138 ARG A C 1
ATOM 1076 O O . ARG A 1 138 ? 6.105 -1.716 -31.380 1.00 85.06 138 ARG A O 1
ATOM 1083 N N . ARG A 1 139 ? 6.035 -0.059 -29.862 1.00 88.50 139 ARG A N 1
ATOM 1084 C CA . ARG A 1 139 ? 7.244 0.639 -30.330 1.00 88.50 139 ARG A CA 1
ATOM 1085 C C . ARG A 1 139 ? 8.450 -0.294 -30.375 1.00 88.50 139 ARG A C 1
ATOM 1087 O O . ARG A 1 139 ? 9.210 -0.273 -31.341 1.00 88.50 139 ARG A O 1
ATOM 1094 N N . PHE A 1 140 ? 8.615 -1.100 -29.331 1.00 88.06 140 PHE A N 1
ATOM 1095 C CA . PHE A 1 140 ? 9.689 -2.076 -29.234 1.00 88.06 140 PHE A CA 1
ATOM 1096 C C . PHE A 1 140 ? 9.567 -3.178 -30.296 1.00 88.06 140 PHE A C 1
ATOM 1098 O O . PHE A 1 140 ? 10.517 -3.428 -31.037 1.00 88.06 140 PHE A O 1
ATOM 1105 N N . ASN A 1 141 ? 8.383 -3.782 -30.418 1.00 83.81 141 ASN A N 1
ATOM 1106 C CA . ASN A 1 141 ? 8.110 -4.832 -31.399 1.00 83.81 141 ASN A CA 1
ATOM 1107 C C . ASN A 1 141 ? 8.283 -4.330 -32.835 1.00 83.81 141 ASN A C 1
ATOM 1109 O O . ASN A 1 141 ? 8.875 -5.022 -33.657 1.00 83.81 141 ASN A O 1
ATOM 1113 N N . ASP A 1 142 ? 7.827 -3.117 -33.138 1.00 86.44 142 ASP A N 1
ATOM 1114 C CA . ASP A 1 142 ? 7.982 -2.525 -34.463 1.00 86.44 142 ASP A CA 1
ATOM 1115 C C . ASP A 1 142 ? 9.457 -2.273 -34.799 1.00 86.44 142 ASP A C 1
ATOM 1117 O O . ASP A 1 142 ? 9.872 -2.494 -35.935 1.00 86.44 142 ASP A O 1
ATOM 1121 N N . ALA A 1 143 ? 10.267 -1.838 -33.828 1.00 88.81 143 ALA A N 1
ATOM 1122 C CA . ALA A 1 143 ? 11.708 -1.664 -34.013 1.00 88.81 143 ALA A CA 1
ATOM 1123 C C . ALA A 1 143 ? 12.416 -3.005 -34.272 1.00 88.81 143 ALA A C 1
ATOM 1125 O O . ALA A 1 143 ? 13.220 -3.117 -35.199 1.00 88.81 143 ALA A O 1
ATOM 1126 N N . ILE A 1 144 ? 12.049 -4.033 -33.505 1.00 83.38 144 ILE A N 1
ATOM 1127 C CA . ILE A 1 144 ? 12.488 -5.419 -33.693 1.00 83.38 144 ILE A CA 1
ATOM 1128 C C . ILE A 1 144 ? 12.125 -5.920 -35.099 1.00 83.38 144 ILE A C 1
ATOM 1130 O O . ILE A 1 144 ? 13.004 -6.372 -35.828 1.00 83.38 144 ILE A O 1
ATOM 1134 N N . ASN A 1 145 ? 10.870 -5.763 -35.522 1.00 83.12 145 ASN A N 1
ATOM 1135 C CA . ASN A 1 145 ? 10.376 -6.220 -36.825 1.00 83.12 145 ASN A CA 1
ATOM 1136 C C . ASN A 1 145 ? 11.037 -5.498 -38.009 1.00 83.12 145 ASN A C 1
ATOM 1138 O O . ASN A 1 145 ? 11.169 -6.073 -39.087 1.00 83.12 145 ASN A O 1
ATOM 1142 N N . ARG A 1 146 ? 11.462 -4.241 -37.827 1.00 86.94 146 ARG A N 1
ATOM 1143 C CA . ARG A 1 146 ? 12.241 -3.491 -38.827 1.00 86.94 146 ARG A CA 1
ATOM 1144 C C . ARG A 1 146 ? 13.740 -3.791 -38.783 1.00 86.94 146 ARG A C 1
ATOM 1146 O O . ARG A 1 146 ? 14.474 -3.245 -39.602 1.00 86.94 146 ARG A O 1
ATOM 1153 N N . HIS A 1 147 ? 14.190 -4.617 -37.839 1.00 82.94 147 HIS A N 1
ATOM 1154 C CA . HIS A 1 147 ? 15.604 -4.861 -37.554 1.00 82.94 147 HIS A CA 1
ATOM 1155 C C . HIS A 1 147 ? 16.395 -3.565 -37.286 1.00 82.94 147 HIS A C 1
ATOM 1157 O O . HIS A 1 147 ? 17.568 -3.443 -37.635 1.00 82.94 147 HIS A O 1
ATOM 1163 N N . ASP A 1 148 ? 15.744 -2.589 -36.653 1.00 89.56 148 ASP A N 1
ATOM 1164 C CA . ASP A 1 148 ? 16.281 -1.258 -36.379 1.00 89.56 148 ASP A CA 1
ATOM 1165 C C . ASP A 1 148 ? 16.869 -1.213 -34.963 1.00 89.56 148 ASP A C 1
ATOM 1167 O O . ASP A 1 148 ? 16.170 -0.957 -33.979 1.00 89.56 148 ASP A O 1
ATOM 1171 N N . VAL A 1 149 ? 18.170 -1.500 -34.856 1.00 90.75 149 VAL A N 1
ATOM 1172 C CA . VAL A 1 149 ? 18.883 -1.546 -33.569 1.00 90.75 149 VAL A CA 1
ATOM 1173 C C . VAL A 1 149 ? 18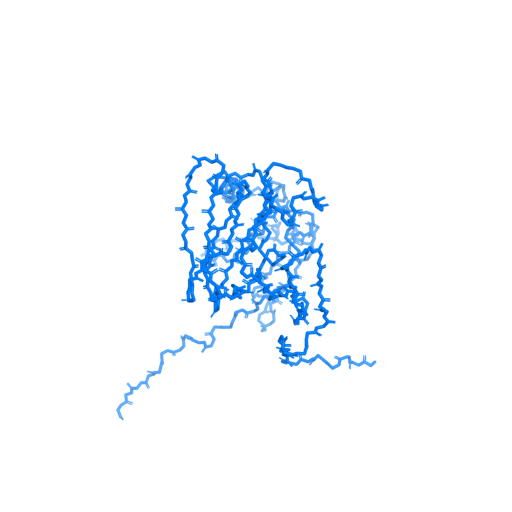.818 -0.203 -32.839 1.00 90.75 149 VAL A C 1
ATOM 1175 O O . VAL A 1 149 ? 18.665 -0.182 -31.619 1.00 90.75 149 VAL A O 1
ATOM 1178 N N . ASP A 1 150 ? 18.897 0.919 -33.554 1.00 93.00 150 ASP A N 1
ATOM 1179 C CA . ASP A 1 150 ? 18.869 2.243 -32.932 1.00 93.00 150 ASP A CA 1
ATOM 1180 C C . ASP A 1 150 ? 17.503 2.511 -32.288 1.00 93.00 150 ASP A C 1
ATOM 1182 O O . ASP A 1 150 ? 17.438 2.945 -31.133 1.00 93.00 150 ASP A O 1
ATOM 1186 N N . ALA A 1 151 ? 16.412 2.166 -32.978 1.00 91.38 151 ALA A N 1
ATOM 1187 C CA . ALA A 1 151 ? 15.066 2.266 -32.421 1.00 91.38 151 ALA A CA 1
ATOM 1188 C C . ALA A 1 151 ? 14.820 1.268 -31.275 1.00 91.38 151 ALA A C 1
ATOM 1190 O O . ALA A 1 151 ? 14.158 1.625 -30.296 1.00 91.38 151 ALA A O 1
ATOM 1191 N N . VAL A 1 152 ? 15.378 0.053 -31.349 1.00 91.56 152 VAL A N 1
ATOM 1192 C CA . VAL A 1 152 ? 15.337 -0.935 -30.255 1.00 91.56 152 VAL A CA 1
ATOM 1193 C C . VAL A 1 152 ? 16.010 -0.367 -29.006 1.00 91.56 152 VAL A C 1
ATOM 1195 O O . VAL A 1 152 ? 15.430 -0.410 -27.922 1.00 91.56 152 VAL A O 1
ATOM 1198 N N . MET A 1 153 ? 17.193 0.237 -29.144 1.00 93.62 153 MET A N 1
ATOM 1199 C CA . MET A 1 153 ? 17.897 0.834 -28.007 1.00 93.62 153 MET A CA 1
ATOM 1200 C C . MET A 1 153 ? 17.182 2.078 -27.467 1.00 93.62 153 MET A C 1
ATOM 1202 O O . MET A 1 153 ? 17.083 2.246 -26.252 1.00 93.62 153 MET A O 1
ATOM 1206 N N . ALA A 1 154 ? 16.603 2.914 -28.335 1.00 92.44 154 ALA A N 1
ATOM 1207 C CA . ALA A 1 154 ? 15.796 4.065 -27.920 1.00 92.44 154 ALA A CA 1
ATOM 1208 C C . ALA A 1 154 ? 14.506 3.659 -27.179 1.00 92.44 154 ALA A C 1
ATOM 1210 O O . ALA A 1 154 ? 13.967 4.439 -26.380 1.00 92.44 154 ALA A O 1
ATOM 1211 N N . ALA A 1 155 ? 14.005 2.446 -27.435 1.00 89.88 155 ALA A N 1
ATOM 1212 C CA . ALA A 1 155 ? 12.885 1.837 -26.728 1.00 89.88 155 ALA A CA 1
ATOM 1213 C C . ALA A 1 155 ? 13.223 1.395 -25.297 1.00 89.88 155 ALA A C 1
ATOM 1215 O O . ALA A 1 155 ? 12.319 1.312 -24.465 1.00 89.88 155 ALA A O 1
ATOM 1216 N N . MET A 1 156 ? 14.504 1.202 -24.987 1.00 89.50 156 MET A N 1
ATOM 1217 C CA . MET A 1 156 ? 14.981 0.745 -23.686 1.00 89.50 156 MET A CA 1
ATOM 1218 C C . MET A 1 156 ? 15.375 1.897 -22.750 1.00 89.50 156 MET A C 1
ATOM 1220 O O . MET A 1 156 ? 15.425 3.078 -23.111 1.00 89.50 156 MET A O 1
ATOM 1224 N N . THR A 1 157 ? 15.611 1.540 -21.494 1.00 89.62 157 THR A N 1
ATOM 1225 C CA . THR A 1 157 ? 16.160 2.413 -20.453 1.00 89.62 157 THR A CA 1
ATOM 1226 C C . THR A 1 157 ? 17.687 2.344 -20.459 1.00 89.62 157 THR A C 1
ATOM 1228 O O . THR A 1 157 ? 18.262 1.486 -21.129 1.00 89.62 157 THR A O 1
ATOM 1231 N N . GLU A 1 158 ? 18.369 3.261 -19.772 1.00 86.38 158 GLU A N 1
ATOM 1232 C CA . GLU A 1 158 ? 19.840 3.233 -19.691 1.00 86.38 158 GLU A CA 1
ATOM 1233 C C . GLU A 1 158 ? 20.351 2.007 -18.920 1.00 86.38 158 GLU A C 1
ATOM 1235 O O . GLU A 1 158 ? 21.366 1.416 -19.287 1.00 86.38 158 GLU A O 1
ATOM 1240 N N . ASP A 1 159 ? 19.593 1.591 -17.906 1.00 88.38 159 ASP A N 1
ATOM 1241 C CA . ASP A 1 159 ? 19.830 0.447 -17.024 1.00 88.38 159 ASP A CA 1
ATOM 1242 C C . ASP A 1 159 ? 19.232 -0.869 -17.555 1.00 88.38 159 ASP A C 1
ATOM 1244 O O . ASP A 1 159 ? 18.995 -1.807 -16.793 1.00 88.38 159 ASP A O 1
ATOM 1248 N N . CYS A 1 160 ? 18.972 -0.962 -18.864 1.00 90.19 160 CYS A N 1
ATOM 1249 C CA . CYS A 1 160 ? 18.376 -2.153 -19.456 1.00 90.19 160 CYS A CA 1
ATOM 1250 C C . CYS A 1 160 ? 19.237 -3.403 -19.228 1.00 90.19 160 CYS A C 1
ATOM 1252 O O . CYS A 1 160 ? 20.466 -3.363 -19.323 1.00 90.19 160 CYS A O 1
ATOM 1254 N N . VAL A 1 161 ? 18.578 -4.537 -18.998 1.00 91.12 161 VAL A N 1
ATOM 1255 C CA . VAL A 1 161 ? 19.228 -5.840 -18.854 1.00 91.12 161 VAL A CA 1
ATOM 1256 C C . VAL A 1 161 ? 18.677 -6.780 -19.915 1.00 91.12 161 VAL A C 1
ATOM 1258 O O . VAL A 1 161 ? 17.462 -6.910 -20.056 1.00 91.12 161 VAL A O 1
ATOM 1261 N N . PHE A 1 162 ? 19.567 -7.451 -20.640 1.00 86.00 162 PHE A N 1
ATOM 1262 C CA . PHE A 1 162 ? 19.214 -8.536 -21.549 1.00 86.00 162 PHE A CA 1
ATOM 1263 C C . PHE A 1 162 ? 19.707 -9.862 -20.976 1.00 86.00 162 PHE A C 1
ATOM 1265 O O . PHE A 1 162 ? 20.901 -10.022 -20.710 1.00 86.00 162 PHE A O 1
ATOM 1272 N N . GLU A 1 163 ? 18.795 -10.818 -20.815 1.00 86.38 163 GLU A N 1
ATOM 1273 C CA . GLU A 1 163 ? 19.114 -12.179 -20.386 1.00 86.38 163 GLU A CA 1
ATOM 1274 C C . GLU A 1 163 ? 18.903 -13.152 -21.544 1.00 86.38 163 GLU A C 1
ATOM 1276 O O . GLU A 1 163 ? 17.826 -13.240 -22.130 1.00 86.38 163 GLU A O 1
ATOM 1281 N N . ASN A 1 164 ? 19.961 -13.884 -21.870 1.00 80.06 164 ASN A N 1
ATOM 1282 C CA . ASN A 1 164 ? 19.972 -14.949 -22.855 1.00 80.06 164 ASN A CA 1
ATOM 1283 C C . ASN A 1 164 ? 20.027 -16.296 -22.133 1.00 80.06 164 ASN A C 1
ATOM 1285 O O . ASN A 1 164 ? 20.800 -16.466 -21.195 1.00 80.06 164 ASN A O 1
ATOM 1289 N N . THR A 1 165 ? 19.278 -17.283 -22.613 1.00 76.88 165 THR A N 1
ATOM 1290 C CA . THR A 1 165 ? 19.344 -18.669 -22.125 1.00 76.88 165 THR A CA 1
ATOM 1291 C C . THR A 1 165 ? 20.507 -19.470 -22.727 1.00 76.88 165 THR A C 1
ATOM 1293 O O . THR A 1 165 ? 20.713 -20.622 -22.351 1.00 76.88 165 THR A O 1
ATOM 1296 N N . TYR A 1 166 ? 21.268 -18.892 -23.662 1.00 73.75 166 TYR A N 1
ATOM 1297 C CA . TYR A 1 166 ? 22.473 -19.476 -24.255 1.00 73.75 166 TYR A CA 1
ATOM 1298 C C . TYR A 1 166 ? 23.747 -18.709 -23.841 1.00 73.75 166 TYR A C 1
ATOM 1300 O O . TYR A 1 166 ? 23.718 -17.476 -23.804 1.00 73.75 166 TYR A O 1
ATOM 1308 N N . PRO A 1 167 ? 24.879 -19.401 -23.606 1.00 74.94 167 PRO A N 1
ATOM 1309 C CA . PRO A 1 167 ? 25.030 -20.858 -23.584 1.00 74.94 167 PRO A CA 1
ATOM 1310 C C . PRO A 1 167 ? 24.473 -21.478 -22.290 1.00 74.94 167 PRO A C 1
ATOM 1312 O O . PRO A 1 167 ? 24.667 -20.919 -21.212 1.00 74.94 167 PRO A O 1
ATOM 1315 N N . PRO A 1 168 ? 23.806 -22.644 -22.355 1.00 71.62 168 PRO A N 1
ATOM 1316 C CA . PRO A 1 168 ? 23.487 -23.415 -21.156 1.00 71.62 168 PRO A CA 1
ATOM 1317 C C . PRO A 1 168 ? 24.761 -23.765 -20.361 1.00 71.62 168 PRO A C 1
ATOM 1319 O O . PRO A 1 168 ? 25.825 -23.907 -20.970 1.00 71.62 168 PRO A O 1
ATOM 1322 N N . PRO A 1 169 ? 24.678 -23.977 -19.034 1.00 79.12 169 PRO A N 1
ATOM 1323 C CA . PRO A 1 169 ? 23.463 -24.022 -18.210 1.00 79.12 169 PRO A CA 1
ATOM 1324 C C . PRO A 1 169 ? 23.025 -22.662 -17.642 1.00 79.12 169 PRO A C 1
ATOM 1326 O O . PRO A 1 169 ? 21.873 -22.524 -17.235 1.00 79.12 169 PRO A O 1
ATOM 1329 N N . ASP A 1 170 ? 23.923 -21.678 -17.625 1.00 81.50 170 ASP A N 1
ATOM 1330 C CA . ASP A 1 170 ? 23.725 -20.413 -16.906 1.00 81.50 170 ASP A CA 1
ATOM 1331 C C . ASP A 1 170 ? 23.266 -19.260 -17.807 1.00 81.50 170 ASP A C 1
ATOM 1333 O O . ASP A 1 170 ? 22.824 -18.224 -17.308 1.00 81.50 170 ASP A O 1
ATOM 1337 N N . GLY A 1 171 ? 23.322 -19.444 -19.128 1.00 86.69 171 GLY A N 1
ATOM 1338 C CA . GLY A 1 171 ? 22.995 -18.403 -20.087 1.00 86.69 171 GLY A CA 1
ATOM 1339 C C . GLY A 1 171 ? 24.027 -17.276 -20.090 1.00 86.69 171 GLY A C 1
ATOM 1340 O O . GLY A 1 171 ? 25.190 -17.456 -19.723 1.00 86.69 171 GLY A O 1
ATOM 1341 N N . ALA A 1 172 ? 23.600 -16.094 -20.520 1.00 85.62 172 ALA A N 1
ATOM 1342 C CA . ALA A 1 172 ? 24.406 -14.884 -20.472 1.00 85.62 172 ALA A CA 1
ATOM 1343 C C . ALA A 1 172 ? 23.540 -13.681 -20.099 1.00 85.62 172 ALA A C 1
ATOM 1345 O O . ALA A 1 172 ? 22.404 -13.552 -20.552 1.00 85.62 172 ALA A O 1
ATOM 1346 N N . ARG A 1 173 ? 24.098 -12.777 -19.297 1.00 90.44 173 ARG A N 1
ATOM 1347 C CA . ARG A 1 173 ? 23.440 -11.550 -18.852 1.00 90.44 173 ARG A CA 1
ATOM 1348 C C . ARG A 1 173 ? 24.254 -10.340 -19.293 1.00 90.44 173 ARG A C 1
ATOM 1350 O O . ARG A 1 173 ? 25.467 -10.310 -19.096 1.00 90.44 173 ARG A O 1
ATOM 1357 N N . TYR A 1 174 ? 23.581 -9.357 -19.879 1.00 89.62 174 TYR A N 1
ATOM 1358 C CA . TYR A 1 174 ? 24.177 -8.124 -20.391 1.00 89.62 174 TYR A CA 1
ATOM 1359 C C . TYR A 1 174 ? 23.479 -6.934 -19.744 1.00 89.62 174 TYR A C 1
ATOM 1361 O O . TYR A 1 174 ? 22.255 -6.844 -19.800 1.00 89.62 174 TYR A O 1
ATOM 1369 N N . GLU A 1 175 ? 24.247 -6.035 -19.136 1.00 93.69 175 GLU A N 1
ATOM 1370 C CA . GLU A 1 175 ? 23.716 -4.892 -18.390 1.00 93.69 175 GLU A CA 1
ATOM 1371 C C . GLU A 1 175 ? 24.141 -3.569 -19.032 1.00 93.69 175 GLU A C 1
ATOM 1373 O O . GLU A 1 175 ? 25.299 -3.386 -19.415 1.00 93.69 175 GLU A O 1
ATOM 1378 N N . GLY A 1 176 ? 23.188 -2.646 -19.136 1.00 92.38 176 GLY A N 1
ATOM 1379 C CA . GLY A 1 176 ? 23.365 -1.332 -19.735 1.00 92.38 176 GLY A CA 1
ATOM 1380 C C . GLY A 1 176 ? 23.284 -1.336 -21.263 1.00 92.38 176 GLY A C 1
ATOM 1381 O O . GLY A 1 176 ? 23.521 -2.344 -21.939 1.00 92.38 176 GLY A O 1
ATOM 1382 N N . GLN A 1 177 ? 22.969 -0.171 -21.834 1.00 92.56 177 GLN A N 1
ATOM 1383 C CA . GLN A 1 177 ? 22.707 -0.056 -23.274 1.00 92.56 177 GLN A CA 1
ATOM 1384 C C . GLN A 1 177 ? 23.870 -0.488 -24.164 1.00 92.56 177 GLN A C 1
ATOM 1386 O O . GLN A 1 177 ? 23.631 -1.080 -25.211 1.00 92.56 177 GLN A O 1
ATOM 1391 N N . VAL A 1 178 ? 25.120 -0.236 -23.768 1.00 93.56 178 VAL A N 1
ATOM 1392 C CA . VAL A 1 178 ? 26.287 -0.629 -24.574 1.00 93.56 178 VAL A CA 1
ATOM 1393 C C . VAL A 1 178 ? 26.346 -2.151 -24.735 1.00 93.56 178 VAL A C 1
ATOM 1395 O O . VAL A 1 178 ? 26.444 -2.650 -25.855 1.00 93.56 178 VAL A O 1
ATOM 1398 N N . ALA A 1 179 ? 26.230 -2.895 -23.630 1.00 92.25 179 ALA A N 1
ATOM 1399 C CA . ALA A 1 179 ? 26.309 -4.352 -23.651 1.00 92.25 179 ALA A CA 1
ATOM 1400 C C . ALA A 1 179 ? 25.108 -4.977 -24.377 1.00 92.25 179 ALA A C 1
ATOM 1402 O O . ALA A 1 179 ? 25.276 -5.916 -25.159 1.00 92.25 179 ALA A O 1
ATOM 1403 N N . VAL A 1 180 ? 23.907 -4.432 -24.154 1.00 91.88 180 VAL A N 1
ATOM 1404 C CA . VAL A 1 180 ? 22.668 -4.898 -24.792 1.00 91.88 180 VAL A CA 1
ATOM 1405 C C . VAL A 1 180 ? 22.659 -4.593 -26.293 1.00 91.88 180 VAL A C 1
ATOM 1407 O O . VAL A 1 180 ? 22.318 -5.471 -27.085 1.00 91.88 180 VAL A O 1
ATOM 1410 N N . ARG A 1 181 ? 23.123 -3.412 -26.722 1.00 93.50 181 ARG A N 1
ATOM 1411 C CA . ARG A 1 181 ? 23.269 -3.059 -28.146 1.00 93.50 181 ARG A CA 1
ATOM 1412 C C . ARG A 1 181 ? 24.116 -4.083 -28.889 1.00 93.50 181 ARG A C 1
ATOM 1414 O O . ARG A 1 181 ? 23.703 -4.554 -29.945 1.00 93.50 181 ARG A O 1
ATOM 1421 N N . SER A 1 182 ? 25.251 -4.492 -28.318 1.00 90.69 182 SER A N 1
ATOM 1422 C CA . SER A 1 182 ? 26.111 -5.491 -28.959 1.00 90.69 182 SER A CA 1
ATOM 1423 C C . SER A 1 182 ? 25.396 -6.831 -29.188 1.00 90.69 182 SER A C 1
ATOM 1425 O O . SER A 1 182 ? 25.741 -7.557 -30.119 1.00 90.69 182 SER A O 1
ATOM 1427 N N . VAL A 1 183 ? 24.405 -7.188 -28.361 1.00 87.50 183 VAL A N 1
ATOM 1428 C CA . VAL A 1 183 ? 23.570 -8.384 -28.576 1.00 87.50 183 VAL A CA 1
ATOM 1429 C C . VAL A 1 183 ? 22.648 -8.194 -29.779 1.00 87.50 183 VAL A C 1
ATOM 1431 O O . VAL A 1 183 ? 22.591 -9.076 -30.639 1.00 87.50 183 VAL A O 1
ATOM 1434 N N . TRP A 1 184 ? 21.968 -7.051 -29.874 1.00 87.06 184 TRP A N 1
ATOM 1435 C CA . TRP A 1 184 ? 21.065 -6.744 -30.986 1.00 87.06 184 TRP A CA 1
ATOM 1436 C C . TRP A 1 184 ? 21.795 -6.653 -32.321 1.00 87.06 184 TRP A C 1
ATOM 1438 O O . TRP A 1 184 ? 21.355 -7.268 -33.290 1.00 87.06 184 TRP A O 1
ATOM 1448 N N . GLU A 1 185 ? 22.955 -5.994 -32.355 1.00 87.31 185 GLU A N 1
ATOM 1449 C CA . GLU A 1 185 ? 23.799 -5.894 -33.551 1.00 87.31 185 GLU A CA 1
ATOM 1450 C C . GLU A 1 185 ? 24.246 -7.274 -34.036 1.00 87.31 185 GLU A C 1
ATOM 1452 O O . GLU A 1 185 ? 24.179 -7.555 -35.227 1.00 87.31 185 GLU A O 1
ATOM 1457 N N . ARG A 1 186 ? 24.628 -8.189 -33.138 1.00 79.62 186 ARG A N 1
ATOM 1458 C CA . ARG A 1 186 ? 24.940 -9.573 -33.536 1.00 79.62 186 ARG A CA 1
ATOM 1459 C C . ARG A 1 186 ? 23.709 -10.322 -34.042 1.00 79.62 186 ARG A C 1
ATOM 1461 O O . ARG A 1 186 ? 23.815 -11.089 -34.992 1.00 79.62 186 ARG A O 1
ATOM 1468 N N . SER A 1 187 ? 22.552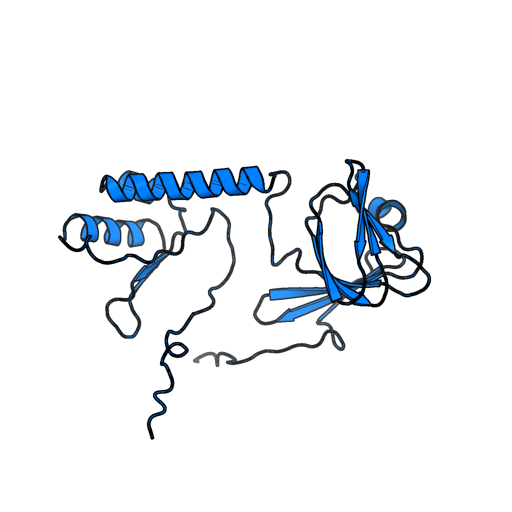 -10.095 -33.428 1.00 66.75 187 SER A N 1
ATOM 1469 C CA . SER A 1 187 ? 21.326 -10.841 -33.723 1.00 66.75 187 SER A CA 1
ATOM 1470 C C . SER A 1 187 ? 20.709 -10.457 -35.067 1.00 66.75 187 SER A C 1
ATOM 1472 O O . SER A 1 187 ? 20.193 -11.331 -35.750 1.00 66.75 187 SER A O 1
ATOM 1474 N N . VAL A 1 188 ? 20.780 -9.191 -35.495 1.00 59.50 188 VAL A N 1
ATOM 1475 C CA . VAL A 1 188 ? 20.280 -8.760 -36.822 1.00 59.50 188 VAL A CA 1
ATOM 1476 C C . VAL A 1 188 ? 21.132 -9.271 -37.995 1.00 59.50 188 VAL A C 1
ATOM 1478 O O . VAL A 1 188 ? 20.649 -9.320 -39.122 1.00 59.50 188 VAL A O 1
ATOM 1481 N N . HIS A 1 189 ? 22.374 -9.704 -37.744 1.00 49.34 189 HIS A N 1
ATOM 1482 C CA . HIS A 1 189 ? 23.290 -10.218 -38.775 1.00 49.34 189 HIS A CA 1
ATOM 1483 C C . HIS A 1 189 ? 23.318 -11.753 -38.881 1.00 49.34 189 HIS A C 1
ATOM 1485 O O . HIS A 1 189 ? 23.930 -12.298 -39.801 1.00 49.34 189 HIS A O 1
ATOM 1491 N N . VAL A 1 190 ? 22.654 -12.468 -37.968 1.00 46.56 190 VAL A N 1
ATOM 1492 C CA . VAL A 1 190 ? 22.540 -13.932 -37.988 1.00 46.56 190 VAL A CA 1
ATOM 1493 C C . VAL A 1 190 ? 21.094 -14.297 -38.347 1.00 46.56 190 VAL A C 1
ATOM 1495 O O . VAL A 1 190 ? 20.154 -13.722 -37.804 1.00 46.56 190 VAL A O 1
ATOM 1498 N N . LYS A 1 191 ? 20.887 -15.262 -39.259 1.00 43.81 191 LYS A N 1
ATOM 1499 C CA . LYS A 1 191 ? 19.567 -15.847 -39.599 1.00 43.81 191 LYS A CA 1
ATOM 1500 C C . LYS A 1 191 ? 18.973 -16.660 -38.423 1.00 43.81 191 LYS A C 1
ATOM 1502 O O . LYS A 1 191 ? 18.662 -17.834 -38.572 1.00 43.81 191 LYS A O 1
ATOM 1507 N N . THR A 1 192 ? 18.879 -16.076 -37.234 1.00 44.81 192 THR A N 1
ATOM 1508 C CA . THR A 1 192 ? 18.387 -16.711 -35.994 1.00 44.81 192 THR A CA 1
ATOM 1509 C C . THR A 1 192 ? 17.070 -16.114 -35.502 1.00 44.81 192 THR A C 1
ATOM 1511 O O . THR A 1 192 ? 16.648 -16.399 -34.387 1.00 44.81 192 THR A O 1
ATOM 1514 N N . TRP A 1 193 ? 16.400 -15.303 -36.322 1.00 46.03 193 TRP A N 1
ATOM 1515 C CA . TRP A 1 193 ? 15.147 -14.636 -35.955 1.00 46.03 193 TRP A CA 1
ATOM 1516 C C . TRP A 1 193 ? 13.900 -15.544 -35.951 1.00 46.03 193 TRP A C 1
ATOM 1518 O O . TRP A 1 193 ? 12.849 -15.109 -35.498 1.00 46.03 193 TRP A O 1
ATOM 1528 N N . ASP A 1 194 ? 14.020 -16.811 -36.368 1.00 41.75 194 ASP A N 1
ATOM 1529 C CA . ASP A 1 194 ? 12.910 -17.785 -36.422 1.00 41.75 194 ASP A CA 1
ATOM 1530 C C . ASP A 1 194 ? 12.714 -18.604 -35.123 1.00 41.75 194 ASP A C 1
ATOM 1532 O O . ASP A 1 194 ? 11.954 -19.575 -35.097 1.00 41.75 194 ASP A O 1
ATOM 1536 N N . HIS A 1 195 ? 13.383 -18.244 -34.022 1.00 37.25 195 HIS A N 1
ATOM 1537 C CA . HIS A 1 195 ? 13.178 -18.887 -32.719 1.00 37.25 195 HIS A CA 1
ATOM 1538 C C . HIS A 1 195 ? 12.392 -17.975 -31.766 1.00 37.25 195 HIS A C 1
ATOM 1540 O O . HIS A 1 195 ? 12.663 -16.777 -31.714 1.00 37.25 195 HIS A O 1
ATOM 1546 N N . PRO A 1 196 ? 11.424 -18.508 -30.993 1.00 36.06 196 PRO A N 1
ATOM 1547 C CA . PRO A 1 196 ? 10.598 -17.696 -30.105 1.00 36.06 196 PRO A CA 1
ATOM 1548 C C . PRO A 1 196 ? 11.462 -17.026 -29.028 1.00 36.06 196 PRO A C 1
ATOM 1550 O O . PRO A 1 196 ? 11.958 -17.679 -28.110 1.00 36.06 196 PRO A O 1
ATOM 1553 N N . PHE A 1 197 ? 11.638 -15.709 -29.145 1.00 44.00 197 PHE A N 1
ATOM 1554 C CA . PHE A 1 197 ? 12.290 -14.879 -28.138 1.00 44.00 197 PHE A CA 1
ATOM 1555 C C . PHE A 1 197 ? 11.360 -14.686 -26.935 1.00 44.00 197 PHE A C 1
ATOM 1557 O O . PHE A 1 197 ? 10.192 -14.329 -27.087 1.00 44.00 197 PHE A O 1
ATOM 1564 N N . ARG A 1 198 ? 11.888 -14.874 -25.723 1.00 37.19 198 ARG A N 1
ATOM 1565 C CA . ARG A 1 198 ? 11.239 -14.458 -24.474 1.00 37.19 198 ARG A CA 1
ATOM 1566 C C . ARG A 1 198 ? 12.046 -13.301 -23.899 1.00 37.19 198 ARG A C 1
ATOM 1568 O O . ARG A 1 198 ? 13.201 -13.495 -23.542 1.00 37.19 198 ARG A O 1
ATOM 1575 N N . MET A 1 199 ? 11.446 -12.118 -23.822 1.00 41.50 199 MET A N 1
ATOM 1576 C CA . MET A 1 199 ? 12.088 -10.919 -23.288 1.00 41.50 199 MET A CA 1
ATOM 1577 C C . MET A 1 199 ? 11.203 -10.291 -22.208 1.00 41.50 199 MET A C 1
ATOM 1579 O O . MET A 1 199 ? 10.000 -10.139 -22.408 1.00 41.50 199 MET A O 1
ATOM 1583 N N . ASP A 1 200 ? 11.796 -9.969 -21.060 1.00 37.28 200 ASP A N 1
ATOM 1584 C CA . ASP A 1 200 ? 11.118 -9.335 -19.927 1.00 37.28 200 ASP A CA 1
ATOM 1585 C C . ASP A 1 200 ? 11.249 -7.808 -20.062 1.00 37.28 200 ASP A C 1
ATOM 1587 O O . ASP A 1 200 ? 12.333 -7.246 -19.892 1.00 37.28 200 ASP A O 1
ATOM 1591 N N . LEU A 1 201 ? 10.169 -7.133 -20.467 1.00 37.12 201 LEU A N 1
ATOM 1592 C CA . LEU A 1 201 ? 10.156 -5.684 -20.674 1.00 37.12 201 LEU A CA 1
ATOM 1593 C C . LEU A 1 201 ? 9.749 -4.983 -19.373 1.00 37.12 201 LEU A C 1
ATOM 1595 O O . LEU A 1 201 ? 8.604 -5.078 -18.936 1.00 37.12 201 LEU A O 1
ATOM 1599 N N . ARG A 1 202 ? 10.687 -4.247 -18.763 1.00 42.38 202 ARG A N 1
ATOM 1600 C CA . ARG A 1 202 ? 10.426 -3.412 -17.581 1.00 42.38 202 ARG A CA 1
ATOM 1601 C C . ARG A 1 202 ? 10.106 -1.966 -17.999 1.00 42.38 202 ARG A C 1
ATOM 1603 O O . ARG A 1 202 ? 10.832 -1.410 -18.826 1.00 42.38 202 ARG A O 1
ATOM 1610 N N . PRO A 1 203 ? 9.095 -1.311 -17.403 1.00 32.97 203 PRO A N 1
ATOM 1611 C CA . PRO A 1 203 ? 8.900 0.131 -17.548 1.00 32.97 203 PRO A CA 1
ATOM 1612 C C . PRO A 1 203 ? 10.061 0.934 -16.933 1.00 32.97 203 PRO A C 1
ATOM 1614 O O . PRO A 1 203 ? 10.708 0.482 -15.984 1.00 32.97 203 PRO A O 1
ATOM 1617 N N . ARG A 1 204 ? 10.293 2.162 -17.427 1.00 34.50 204 ARG A N 1
ATOM 1618 C CA . ARG A 1 204 ? 11.253 3.118 -16.832 1.00 34.50 204 ARG A CA 1
ATOM 1619 C C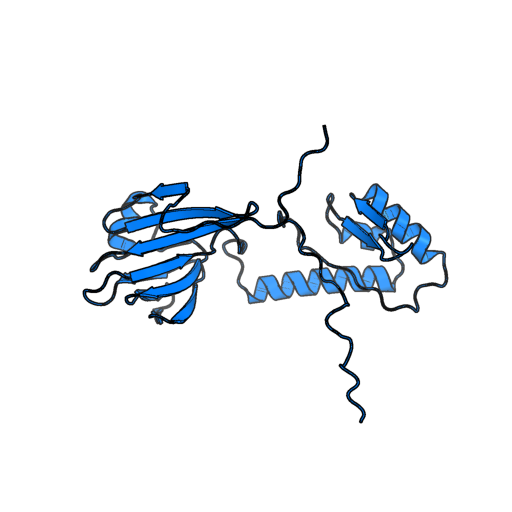 . ARG A 1 204 ? 10.939 3.343 -15.347 1.00 34.50 204 ARG A C 1
ATOM 1621 O O . ARG A 1 204 ? 9.863 3.834 -15.027 1.00 34.50 204 ARG A O 1
ATOM 1628 N N . GLY A 1 205 ? 11.892 3.020 -14.462 1.00 37.66 205 GLY A N 1
ATOM 1629 C CA . GLY A 1 205 ? 11.824 3.307 -13.019 1.00 37.66 205 GLY A CA 1
ATOM 1630 C C . GLY A 1 205 ? 11.566 2.116 -12.080 1.00 37.66 205 GLY A C 1
ATOM 1631 O O . GLY A 1 205 ? 11.337 2.337 -10.889 1.00 37.66 205 GLY A O 1
ATOM 1632 N N . TRP A 1 206 ? 11.597 0.862 -12.556 1.00 37.34 206 TRP A N 1
ATOM 1633 C CA . TRP A 1 206 ? 11.386 -0.309 -11.689 1.00 37.34 206 TRP A CA 1
ATOM 1634 C C . TRP A 1 206 ? 12.657 -0.744 -10.929 1.00 37.34 206 TRP A C 1
ATOM 1636 O O . TRP A 1 206 ? 13.603 -1.254 -11.520 1.00 37.34 206 TRP A O 1
ATOM 1646 N N . ALA A 1 207 ? 12.646 -0.613 -9.596 1.00 39.44 207 ALA A N 1
ATOM 1647 C CA . ALA A 1 207 ? 13.767 -0.926 -8.694 1.00 39.44 207 ALA A CA 1
ATOM 1648 C C . ALA A 1 207 ? 13.646 -2.289 -7.960 1.00 39.44 207 ALA A C 1
ATOM 1650 O O . ALA A 1 207 ? 14.086 -2.418 -6.820 1.00 39.44 207 ALA A O 1
ATOM 1651 N N . GLY A 1 208 ? 13.005 -3.300 -8.561 1.00 39.12 208 GLY A N 1
ATOM 1652 C CA . GLY A 1 208 ? 12.816 -4.626 -7.944 1.00 39.12 208 GLY A CA 1
ATOM 1653 C C . GLY A 1 208 ? 13.863 -5.677 -8.350 1.00 39.12 208 GLY A C 1
ATOM 1654 O O . GLY A 1 208 ? 14.269 -5.748 -9.516 1.00 39.12 208 GLY A O 1
ATOM 1655 N N . THR A 1 209 ? 14.273 -6.535 -7.408 1.00 40.53 209 THR A N 1
ATOM 1656 C CA . THR A 1 209 ? 15.145 -7.700 -7.648 1.00 40.53 209 THR A CA 1
ATOM 1657 C C . THR A 1 209 ? 14.360 -8.914 -8.173 1.00 40.53 209 THR A C 1
ATOM 1659 O O . THR A 1 209 ? 13.189 -9.119 -7.861 1.00 40.53 209 THR A O 1
ATOM 1662 N N . HIS A 1 210 ? 15.016 -9.698 -9.036 1.00 40.72 210 HIS A N 1
ATOM 1663 C CA . HIS A 1 210 ? 14.478 -10.844 -9.786 1.00 40.72 210 HIS A CA 1
ATOM 1664 C C . HIS A 1 210 ? 13.906 -11.973 -8.902 1.00 40.72 210 HIS A C 1
ATOM 1666 O O . HIS A 1 210 ? 14.520 -12.350 -7.906 1.00 40.72 210 HIS A O 1
ATOM 1672 N N . ARG A 1 211 ? 12.812 -12.623 -9.338 1.00 34.78 211 ARG A N 1
ATOM 1673 C CA . ARG A 1 211 ? 12.508 -14.022 -8.968 1.00 34.78 211 ARG A CA 1
ATOM 1674 C C . ARG A 1 211 ? 12.681 -14.924 -10.189 1.00 34.78 211 ARG A C 1
ATOM 1676 O O . ARG A 1 211 ? 11.967 -14.800 -11.176 1.00 34.78 211 ARG A O 1
ATOM 1683 N N . ARG A 1 212 ? 13.626 -15.857 -10.075 1.00 33.53 212 ARG A N 1
ATOM 1684 C CA . ARG A 1 212 ? 13.909 -16.948 -11.015 1.00 33.53 212 ARG A CA 1
ATOM 1685 C C . ARG A 1 212 ? 12.707 -17.901 -11.103 1.00 33.53 212 ARG A C 1
ATOM 1687 O O . ARG A 1 212 ? 12.303 -18.467 -10.090 1.00 33.53 212 ARG A O 1
ATOM 1694 N N . TRP A 1 213 ? 12.186 -18.137 -12.305 1.00 29.59 213 TRP A N 1
ATOM 1695 C CA . TRP A 1 213 ? 11.282 -19.257 -12.599 1.00 29.59 213 TRP A CA 1
ATOM 1696 C C . TRP A 1 213 ? 12.104 -20.430 -13.159 1.00 29.59 213 TRP A C 1
ATOM 1698 O O . TRP A 1 213 ? 12.947 -20.223 -14.028 1.00 29.59 213 TRP A O 1
ATOM 1708 N N . SER A 1 214 ? 11.905 -21.648 -12.641 1.00 27.94 214 SER A N 1
ATOM 1709 C CA . SER A 1 214 ? 12.553 -22.877 -13.134 1.00 27.94 214 SER A CA 1
ATOM 1710 C C . SER A 1 214 ? 11.546 -23.774 -13.866 1.00 27.94 214 SER A C 1
ATOM 1712 O O . SER A 1 214 ? 10.440 -23.957 -13.360 1.00 27.94 214 SER A O 1
ATOM 1714 N N . PRO A 1 215 ? 11.927 -24.403 -14.993 1.00 29.30 215 PRO A N 1
ATOM 1715 C CA . PRO A 1 215 ? 11.030 -25.222 -15.815 1.00 29.30 215 PRO A CA 1
ATOM 1716 C C . PRO A 1 215 ? 10.750 -26.634 -15.260 1.00 29.30 215 PRO A C 1
ATOM 1718 O O . PRO A 1 215 ? 10.002 -27.394 -15.865 1.00 29.30 215 PRO A O 1
ATOM 1721 N N . TRP A 1 216 ? 11.302 -27.008 -14.101 1.00 28.91 216 TRP A N 1
ATOM 1722 C CA . TRP A 1 216 ? 11.151 -28.360 -13.538 1.00 28.91 216 TRP A CA 1
ATOM 1723 C C . TRP A 1 216 ? 9.747 -28.687 -12.991 1.00 28.91 216 TRP A C 1
ATOM 1725 O O . TRP A 1 216 ? 9.468 -29.849 -12.719 1.00 28.91 216 TRP A O 1
ATOM 1735 N N . ASN A 1 217 ? 8.834 -27.713 -12.897 1.00 34.69 217 ASN A N 1
ATOM 1736 C CA . ASN A 1 217 ? 7.441 -27.941 -12.474 1.00 34.69 217 ASN A CA 1
ATOM 1737 C C . ASN A 1 217 ? 6.490 -28.325 -13.625 1.00 34.69 217 ASN A C 1
ATOM 1739 O O . ASN A 1 217 ? 5.272 -28.277 -13.467 1.00 34.69 217 ASN A O 1
ATOM 1743 N N . SER A 1 218 ? 7.016 -28.685 -14.797 1.00 35.38 218 SER A N 1
ATOM 1744 C CA . SER A 1 218 ? 6.204 -29.036 -15.971 1.00 35.38 218 SER A CA 1
ATOM 1745 C C . SER A 1 218 ? 6.657 -30.333 -16.636 1.00 35.38 218 SER A C 1
ATOM 1747 O O . SER A 1 218 ? 6.627 -30.450 -17.857 1.00 35.38 218 SER A O 1
ATOM 1749 N N . LEU A 1 219 ? 7.062 -31.326 -15.842 1.00 30.81 219 LEU A N 1
ATOM 1750 C CA . LEU A 1 219 ? 7.057 -32.708 -16.312 1.00 30.81 219 LEU A CA 1
ATOM 1751 C C . LEU A 1 219 ? 5.728 -33.348 -15.893 1.00 30.81 219 LEU A C 1
ATOM 1753 O O . LEU A 1 219 ? 5.438 -33.384 -14.695 1.00 30.81 219 LEU A O 1
ATOM 1757 N N . PRO A 1 220 ? 4.900 -33.845 -16.830 1.00 33.47 220 PRO A N 1
ATOM 1758 C CA . PRO A 1 220 ? 3.792 -34.703 -16.453 1.00 33.47 220 PRO A CA 1
ATOM 1759 C C . PRO A 1 220 ? 4.369 -35.936 -15.754 1.00 33.47 220 PRO A C 1
ATOM 1761 O O . PRO A 1 220 ? 5.261 -36.599 -16.285 1.00 33.47 220 PRO A O 1
ATOM 1764 N N . HIS A 1 221 ? 3.864 -36.247 -14.559 1.00 38.47 221 HIS A N 1
ATOM 1765 C CA . HIS A 1 221 ? 4.049 -37.571 -13.985 1.00 38.47 221 HIS A CA 1
ATOM 1766 C C . HIS A 1 221 ? 3.444 -38.576 -14.967 1.00 38.47 221 HIS A C 1
ATOM 1768 O O . HIS A 1 221 ? 2.225 -38.707 -15.064 1.00 38.47 221 HIS A O 1
ATOM 1774 N N . SER A 1 222 ? 4.295 -39.253 -15.736 1.00 34.47 222 SER A N 1
ATOM 1775 C CA . SER A 1 222 ? 3.892 -40.410 -16.520 1.00 34.47 222 SER A CA 1
ATOM 1776 C C . SER A 1 222 ? 3.582 -41.537 -15.541 1.00 34.47 222 SER A C 1
ATOM 1778 O O . SER A 1 222 ? 4.462 -42.287 -15.124 1.00 34.47 222 SER A O 1
ATOM 1780 N N . SER A 1 223 ? 2.325 -41.614 -15.128 1.00 46.41 223 SER A N 1
ATOM 1781 C CA . SER A 1 223 ? 1.753 -42.827 -14.567 1.00 46.41 223 SER A CA 1
ATOM 1782 C C . SER A 1 223 ? 1.411 -43.745 -15.733 1.00 46.41 223 SER A C 1
ATOM 1784 O O . SER A 1 223 ? 0.545 -43.421 -16.545 1.00 46.41 223 SER A O 1
ATOM 1786 N N . THR A 1 224 ? 2.090 -44.878 -15.851 1.00 31.45 224 THR A N 1
ATOM 1787 C CA . THR A 1 224 ? 1.552 -46.049 -16.558 1.00 31.45 224 THR A CA 1
ATOM 1788 C C . THR A 1 224 ? 2.301 -47.303 -16.113 1.00 31.45 224 THR A C 1
ATOM 1790 O O . THR A 1 224 ? 3.487 -47.217 -15.796 1.00 31.45 224 THR A O 1
ATOM 1793 N N . PRO A 1 225 ? 1.625 -48.454 -16.175 1.00 40.22 225 PRO A N 1
ATOM 1794 C CA . PRO A 1 225 ? 0.858 -49.081 -15.103 1.00 40.22 225 PRO A CA 1
ATOM 1795 C C . PRO A 1 225 ? 1.704 -49.964 -14.175 1.00 40.22 225 PRO A C 1
ATOM 1797 O O . PRO A 1 225 ? 2.704 -50.550 -14.646 1.00 40.22 225 PRO A O 1
#

InterPro domains:
  IPR011051 RmlC-like cupin domain superfamily [SSF51182] (34-113)
  IPR032710 NTF2-like domain superfamily [SSF54427] (133-191)
  IPR037401 SnoaL-like domain [PF12680] (137-188)

Organism: NCBI:txid2026184

Radius of gyration: 23.51 Å; chains: 1; bounding box: 54×67×57 Å

Secondary structure (DSSP, 8-state):
------S-----TTS-SEEE--STTEEEEEEEETTEEEEEEEE-TT-BHHHHTHHHH-SSSB---EEEEEEESEEEEEETTS-EEEE-TT-EEEE-SSEEEEEESSSPEEEEE-TTTS-PPTT--HHHHHHHHHHHHHHHHHHHHTT-HHHHHHHS-TT-EEEE--STTT-EEEEHHHHHHHHHHHHHTSS-TTS------PPTT--PPP----GGGG-------

pLDDT: mean 80.28, std 21.88, range [27.94, 98.81]

Sequence (225 aa):
MEEKVEKITGKSFDTPDETRRPFEKGKIDVITVGGLPFYRETLAPGWQWSRHVKPVVGGNSCQRFHVKIFLAGRQRVRMDDGTEMEFGPGDVAVMHPGHDAWVVGDEANVLIELADIVKMPAGVPEETLTEITLEAVRRFNDAINRHDVDAVMAAMTEDCVFENTYPPPDGARYEGQVAVRSVWERSVHVKTWDHPFRMDLRPRGWAGTHRRWSPWNSLPHSSTP

Foldseek 3Di:
DDPDDDPDWDDDLVDAPDWDDQWPQKIWGWHATPNAIKIKIKGFAFDKCVVIVCVRPPDDAAQAWKWKAWQAFKKWKAFQVGDIDMDHHGDIDTDHGGIMMHTDDGIITIIMIRRPVDDDDGPQDPVNVVVVVVVLVVQCVVCVVVLPLVSNLVSDDQQDKDFAPPPPDRGDIATGSVRVSVVSVVVSPDPPPPDDDDTDDDDPPDPDDDDDDDPPVPDPPPDDD